Protein AF-A0A2G9UCW1-F1 (afdb_monomer_lite)

pLDDT: mean 74.5, std 18.05, range [24.36, 94.12]

Sequence (204 aa):
RIFAFQGSDSLEIYIFWHSFQQKHEKSDKIFSSLPVEIVDKLPHPPFFKNLPKETQEQIKQIRRDKSMSWHERHQKIHAIIDALPDDIRPHHPPPGRHRGPPRGGELPPGFEEVLPEDIMQKVNDIRQNSALSDEKKQEKVEDILSSLPVEILEKLPLPPFFEHLPDPVREKLTQIHRDTSLSWRERHRKIFDIVESLPEDQRP

Organism: Teladorsagia circumcincta (NCBI:txid45464)

Secondary structure (DSSP, 8-state):
----------HHHHHHHHHHHHHHHHHHHHHHHS-HHHHTTSPPPTTGGGS-HHHHHHHHHHHH-TTS-HHHHHHHHHHHHHTS-TTTS-----TTSSSSSPSTTPPPTTSTTTS-HHHHHHHHHHHH-TTS-HHHHHHHHHHHHHT--HHHHTTSPPPGGGGGS-HHHHHHHHHHHT-TTS-HHHHHHHHHHHHHHS-GGG--

Foldseek 3Di:
DDPPPPDDDDVVCVVLVVVVVVVLVVVQVVQLPDDLVVLVVDDDDPLLVLDDPVLNVVLSVLSSDSVDTPVVSVVVNVVSLVPDDPVSRPPDPPPQDPRDDDWQLDDPPQLCVLDDPVLVVQLVVSSPPPVDHRVRSNVSSQVSLLPDALVSLLRGDDDPLLVQADPVLSVVLSCLSSPSVDGSSRSVVVNVVSLVPDDPVRHD

Radius of gyration: 21.13 Å; chains: 1; bounding box: 50×42×56 Å

Structure (mmCIF, N/CA/C/O backbone):
data_AF-A0A2G9UCW1-F1
#
_entry.id   AF-A0A2G9UCW1-F1
#
loop_
_atom_site.group_PDB
_atom_site.id
_atom_site.type_symbol
_atom_site.label_atom_id
_atom_site.label_alt_id
_atom_site.label_comp_id
_atom_site.label_asym_id
_atom_site.label_entity_id
_atom_site.label_seq_id
_atom_site.pdbx_PDB_ins_code
_atom_site.Cartn_x
_atom_site.Cartn_y
_atom_site.Cartn_z
_atom_site.occupancy
_atom_site.B_iso_or_equiv
_atom_site.auth_seq_id
_atom_site.auth_comp_id
_atom_site.auth_asym_id
_atom_site.auth_atom_id
_atom_site.pdbx_PDB_model_num
ATOM 1 N N . ARG A 1 1 ? 15.872 15.580 -13.738 1.00 28.33 1 ARG A N 1
ATOM 2 C CA . ARG A 1 1 ? 15.588 16.596 -12.696 1.00 28.33 1 ARG A CA 1
ATOM 3 C C . ARG A 1 1 ? 15.617 15.850 -11.371 1.00 28.33 1 ARG A C 1
ATOM 5 O O . ARG A 1 1 ? 14.810 14.952 -11.190 1.00 28.33 1 ARG A O 1
ATOM 12 N N . ILE A 1 2 ? 16.638 16.101 -10.555 1.00 24.38 2 ILE A N 1
ATOM 13 C CA . ILE A 1 2 ? 16.822 15.469 -9.245 1.00 24.38 2 ILE A CA 1
ATOM 14 C C . ILE A 1 2 ? 15.647 15.926 -8.379 1.00 24.38 2 ILE A C 1
ATOM 16 O O . ILE A 1 2 ? 15.499 17.126 -8.156 1.00 24.38 2 ILE A O 1
ATOM 20 N N . PHE A 1 3 ? 14.778 15.007 -7.958 1.00 25.47 3 PHE A N 1
ATOM 21 C CA . PHE A 1 3 ? 13.781 15.324 -6.940 1.00 25.47 3 PHE A CA 1
ATOM 22 C C . PHE A 1 3 ? 14.507 15.374 -5.599 1.00 25.47 3 PHE A C 1
ATOM 24 O O . PHE A 1 3 ? 14.687 14.364 -4.925 1.00 25.47 3 PHE A O 1
ATOM 31 N N . ALA A 1 4 ? 14.983 16.567 -5.252 1.00 24.36 4 ALA A N 1
ATOM 32 C CA . ALA A 1 4 ? 15.324 16.895 -3.884 1.00 24.36 4 ALA A CA 1
ATOM 33 C C . ALA A 1 4 ? 14.016 16.896 -3.081 1.00 24.36 4 ALA A C 1
ATOM 35 O O . ALA A 1 4 ? 13.223 17.830 -3.178 1.00 24.36 4 ALA A O 1
ATOM 36 N N . PHE A 1 5 ? 13.776 15.829 -2.321 1.00 29.39 5 PHE A N 1
ATOM 37 C CA . PHE A 1 5 ? 12.783 15.830 -1.251 1.00 29.39 5 PHE A CA 1
ATOM 38 C C . PHE A 1 5 ? 13.360 16.647 -0.093 1.00 29.39 5 PHE A C 1
ATOM 40 O O . PHE A 1 5 ? 14.033 16.129 0.797 1.00 29.39 5 PHE A O 1
ATOM 47 N N . GLN A 1 6 ? 13.176 17.964 -0.155 1.00 27.03 6 GLN A N 1
ATOM 48 C CA . GLN A 1 6 ? 13.416 18.839 0.982 1.00 27.03 6 GLN A CA 1
ATOM 49 C C . GLN A 1 6 ? 12.194 18.795 1.901 1.00 27.03 6 GLN A C 1
ATOM 51 O O . GLN A 1 6 ? 11.166 19.389 1.598 1.00 27.03 6 GLN A O 1
ATOM 56 N N . GLY A 1 7 ? 12.363 18.132 3.045 1.00 30.45 7 GLY A N 1
ATOM 57 C CA . GLY A 1 7 ? 11.599 18.392 4.261 1.00 30.45 7 GLY A CA 1
ATOM 58 C C . GLY A 1 7 ? 10.478 17.403 4.592 1.00 30.45 7 GLY A C 1
ATOM 59 O O . GLY A 1 7 ? 9.597 17.136 3.785 1.00 30.45 7 GLY A O 1
ATOM 60 N N . SER A 1 8 ? 10.484 16.996 5.866 1.00 34.94 8 SER A N 1
ATOM 61 C CA . SER A 1 8 ? 9.361 16.576 6.726 1.00 34.94 8 SER A CA 1
ATOM 62 C C . SER A 1 8 ? 8.885 15.108 6.730 1.00 34.94 8 SER A C 1
ATOM 64 O O . SER A 1 8 ? 7.985 14.694 6.009 1.00 34.94 8 SER A O 1
ATOM 66 N N . ASP A 1 9 ? 9.486 14.334 7.641 1.00 43.47 9 ASP A N 1
ATOM 67 C CA . ASP A 1 9 ? 8.839 13.606 8.751 1.00 43.47 9 ASP A CA 1
ATOM 68 C C . ASP A 1 9 ? 7.535 12.827 8.503 1.00 43.47 9 ASP A C 1
ATOM 70 O O . ASP A 1 9 ? 6.570 12.916 9.264 1.00 43.47 9 ASP A O 1
ATOM 74 N N . SER A 1 10 ? 7.549 11.923 7.528 1.00 40.34 10 SER A N 1
ATOM 75 C CA . SER A 1 10 ? 6.682 10.740 7.562 1.00 40.34 10 SER A CA 1
ATOM 76 C C . SER A 1 10 ? 7.549 9.483 7.587 1.00 40.34 10 SER A C 1
ATOM 78 O O . SER A 1 10 ? 8.036 8.991 6.570 1.00 40.34 10 SER A O 1
ATOM 80 N N . LEU A 1 11 ? 7.761 8.950 8.795 1.00 37.47 11 LEU A N 1
ATOM 81 C CA . LEU A 1 11 ? 8.476 7.686 9.003 1.00 37.47 11 LEU A CA 1
ATOM 82 C C . LEU A 1 11 ? 7.859 6.538 8.187 1.00 37.47 11 LEU A C 1
ATOM 84 O O . LEU A 1 11 ? 8.579 5.628 7.810 1.00 37.47 11 LEU A O 1
ATOM 88 N N . GLU A 1 12 ? 6.571 6.600 7.842 1.00 34.59 12 GLU A N 1
ATOM 89 C CA . GLU A 1 12 ? 5.916 5.622 6.964 1.00 34.59 12 GLU A CA 1
ATOM 90 C C . GLU A 1 12 ? 6.370 5.710 5.505 1.00 34.59 12 GLU A C 1
ATOM 92 O O . GLU A 1 12 ? 6.609 4.674 4.890 1.00 34.59 12 GLU A O 1
ATOM 97 N N . ILE A 1 13 ? 6.580 6.917 4.963 1.00 36.09 13 ILE A N 1
ATOM 98 C CA . ILE A 1 13 ? 7.194 7.085 3.639 1.00 36.09 13 ILE A CA 1
ATOM 99 C C . ILE A 1 13 ? 8.646 6.619 3.699 1.00 36.09 13 ILE A C 1
ATOM 101 O O . ILE A 1 13 ? 9.095 5.935 2.789 1.00 36.09 13 ILE A O 1
ATOM 105 N N . TYR A 1 14 ? 9.365 6.913 4.785 1.00 31.11 14 TYR A N 1
ATOM 106 C CA . TYR A 1 14 ? 10.752 6.484 4.958 1.00 31.11 14 TYR A CA 1
ATOM 107 C C . TYR A 1 14 ? 10.897 4.960 5.087 1.00 31.11 14 TYR A C 1
ATOM 109 O O . TYR A 1 14 ? 11.777 4.392 4.453 1.00 31.11 14 TYR A O 1
ATOM 117 N N . ILE A 1 15 ? 10.028 4.286 5.847 1.00 36.81 15 ILE A N 1
ATOM 118 C CA . ILE A 1 15 ? 10.031 2.825 6.049 1.00 36.81 15 ILE A CA 1
ATOM 119 C C . ILE A 1 15 ? 9.540 2.105 4.791 1.00 36.81 15 ILE A C 1
ATOM 121 O O . ILE A 1 15 ? 10.180 1.153 4.345 1.00 36.81 15 ILE A O 1
ATOM 125 N N . PHE A 1 16 ? 8.464 2.587 4.159 1.00 36.81 16 PHE A N 1
ATOM 126 C CA . PHE A 1 16 ? 7.999 2.059 2.876 1.00 36.81 16 PHE A CA 1
ATOM 127 C C . PHE A 1 16 ? 9.076 2.221 1.802 1.00 36.81 16 PHE A C 1
ATOM 129 O O . PHE A 1 16 ? 9.360 1.277 1.068 1.00 36.81 16 PHE A O 1
ATOM 136 N N . TRP A 1 17 ? 9.729 3.384 1.752 1.00 31.94 17 TRP A N 1
ATOM 137 C CA . TRP A 1 17 ? 10.831 3.643 0.835 1.00 31.94 17 TRP A CA 1
ATOM 138 C C . TRP A 1 17 ? 12.051 2.777 1.150 1.00 31.94 17 TRP A C 1
ATOM 140 O O . TRP A 1 17 ? 12.593 2.182 0.231 1.00 31.94 17 TRP A O 1
ATOM 150 N N . HIS A 1 18 ? 12.457 2.617 2.412 1.00 32.19 18 HIS A N 1
ATOM 151 C CA . HIS A 1 18 ? 13.593 1.765 2.792 1.00 32.19 18 HIS A CA 1
ATOM 152 C C . HIS A 1 18 ? 13.340 0.280 2.537 1.00 32.19 18 HIS A C 1
ATOM 154 O O . HIS A 1 18 ? 14.204 -0.390 1.980 1.00 32.19 18 HIS A O 1
ATOM 160 N N . SER A 1 19 ? 12.155 -0.239 2.863 1.00 42.81 19 SER A N 1
ATOM 161 C CA . SER A 1 19 ? 11.783 -1.631 2.572 1.00 42.81 19 SER A CA 1
ATOM 162 C C . SER A 1 19 ? 11.674 -1.869 1.061 1.00 42.81 19 SER A C 1
ATOM 164 O O . SER A 1 19 ? 12.145 -2.883 0.539 1.00 42.81 19 SER A O 1
ATOM 166 N N . PHE A 1 20 ? 11.133 -0.896 0.320 1.00 44.62 20 PHE A N 1
ATOM 167 C CA . PHE A 1 20 ? 11.128 -0.904 -1.140 1.00 44.62 20 PHE A CA 1
ATOM 168 C C . PHE A 1 20 ? 12.552 -0.886 -1.713 1.00 44.62 20 PHE A C 1
ATOM 170 O O . PHE A 1 20 ? 12.855 -1.709 -2.573 1.00 44.62 20 PHE A O 1
ATOM 177 N N . GLN A 1 21 ? 13.438 -0.022 -1.211 1.00 47.56 21 GLN A N 1
ATOM 178 C CA . GLN A 1 21 ? 14.843 0.058 -1.620 1.00 47.56 21 GLN A CA 1
ATOM 179 C C . GLN A 1 21 ? 15.581 -1.247 -1.314 1.00 47.56 21 GLN A C 1
ATOM 181 O O . GLN A 1 21 ? 16.182 -1.806 -2.221 1.00 47.56 21 GLN A O 1
ATOM 186 N N . GLN A 1 22 ? 15.443 -1.826 -0.117 1.00 54.31 22 GLN A N 1
ATOM 187 C CA . GLN A 1 22 ? 16.068 -3.112 0.218 1.00 54.31 22 GLN A CA 1
ATOM 188 C C . GLN A 1 22 ? 15.559 -4.266 -0.658 1.00 54.31 22 GLN A C 1
ATOM 190 O O . GLN A 1 22 ? 16.348 -5.091 -1.123 1.00 54.31 22 GLN A O 1
ATOM 195 N N . LYS A 1 23 ? 14.245 -4.345 -0.922 1.00 62.22 23 LYS A N 1
ATOM 196 C CA . LYS A 1 23 ? 13.680 -5.337 -1.858 1.00 62.22 23 LYS A CA 1
ATOM 197 C C . LYS A 1 23 ? 14.216 -5.127 -3.276 1.00 62.22 23 LYS A C 1
ATOM 199 O O . LYS A 1 23 ? 14.517 -6.104 -3.970 1.00 62.22 23 LYS A O 1
ATOM 204 N N . HIS A 1 24 ? 14.368 -3.874 -3.698 1.00 63.31 24 HIS A N 1
ATOM 205 C CA . HIS A 1 24 ? 14.953 -3.518 -4.984 1.00 63.31 24 HIS A CA 1
ATOM 206 C C . HIS A 1 24 ? 16.446 -3.838 -5.061 1.00 63.31 24 HIS A C 1
ATOM 208 O O . HIS A 1 24 ? 16.854 -4.382 -6.073 1.00 63.31 24 HIS A O 1
ATOM 214 N N . GLU A 1 25 ? 17.236 -3.602 -4.016 1.00 65.62 25 GLU A N 1
ATOM 215 C CA . GLU A 1 25 ? 18.664 -3.941 -3.944 1.00 65.62 25 GLU A CA 1
ATOM 216 C C . GLU A 1 25 ? 18.891 -5.456 -3.970 1.00 65.62 25 GLU A C 1
ATOM 218 O O . GLU A 1 25 ? 19.746 -5.951 -4.704 1.00 65.62 25 GLU A O 1
ATOM 223 N N . LYS A 1 26 ? 18.090 -6.222 -3.216 1.00 72.75 26 LYS A N 1
ATOM 224 C CA . LYS A 1 26 ? 18.119 -7.693 -3.271 1.00 72.75 26 LYS A CA 1
ATOM 225 C C . LYS A 1 26 ? 17.782 -8.193 -4.674 1.00 72.75 26 LYS A C 1
ATOM 227 O O . LYS A 1 26 ? 18.491 -9.043 -5.210 1.00 72.75 26 LYS A O 1
ATOM 232 N N . SER A 1 27 ? 16.736 -7.634 -5.282 1.00 65.75 27 SER A N 1
ATOM 233 C CA . SER A 1 27 ? 16.354 -7.954 -6.661 1.00 65.75 27 SER A CA 1
ATOM 234 C C . SER A 1 27 ? 17.453 -7.560 -7.648 1.00 65.75 27 SER A C 1
ATOM 236 O O . SER A 1 27 ? 17.801 -8.358 -8.509 1.00 65.75 27 SER A O 1
ATOM 238 N N . ASP A 1 28 ? 18.043 -6.374 -7.497 1.00 71.25 28 ASP A N 1
ATOM 239 C CA . ASP A 1 28 ? 19.139 -5.869 -8.325 1.00 71.25 28 ASP A CA 1
ATOM 240 C C . ASP A 1 28 ? 20.314 -6.839 -8.295 1.00 71.25 28 ASP A C 1
ATOM 242 O O . ASP A 1 28 ? 20.752 -7.305 -9.341 1.00 71.25 28 ASP A O 1
ATOM 246 N N . LYS A 1 29 ? 20.736 -7.263 -7.100 1.00 78.81 29 LYS A N 1
ATOM 247 C CA . LYS A 1 29 ? 21.808 -8.245 -6.933 1.00 78.81 29 LYS A CA 1
ATOM 248 C C . LYS A 1 29 ? 21.495 -9.568 -7.638 1.00 78.81 29 LYS A C 1
ATOM 250 O O . LYS A 1 29 ? 22.370 -10.124 -8.301 1.00 78.81 29 LYS A O 1
ATOM 255 N N . ILE A 1 30 ? 20.257 -10.058 -7.534 1.00 79.88 30 ILE A N 1
ATOM 256 C CA . ILE A 1 30 ? 19.814 -11.285 -8.210 1.00 79.88 30 ILE A CA 1
ATOM 257 C C . ILE A 1 30 ? 19.859 -11.097 -9.732 1.00 79.88 30 ILE A C 1
ATOM 259 O O . ILE A 1 30 ? 20.582 -11.827 -10.409 1.00 79.88 30 ILE A O 1
ATOM 263 N N . PHE A 1 31 ? 19.158 -10.101 -10.277 1.00 74.62 31 PHE A N 1
ATOM 264 C CA . PHE A 1 31 ? 19.046 -9.872 -11.722 1.00 74.62 31 PHE A CA 1
ATOM 265 C C . PHE A 1 31 ? 20.374 -9.473 -12.378 1.00 74.62 31 PHE A C 1
ATOM 267 O O . PHE A 1 31 ? 20.637 -9.858 -13.518 1.00 74.62 31 PHE A O 1
ATOM 274 N N . SER A 1 32 ? 21.241 -8.755 -11.665 1.00 79.44 32 SER A N 1
ATOM 275 C CA . SER A 1 32 ? 22.590 -8.410 -12.123 1.00 79.44 32 SER A CA 1
ATOM 276 C C . SER A 1 32 ? 23.516 -9.632 -12.186 1.00 79.44 32 SER A C 1
ATOM 278 O O . SER A 1 32 ? 24.429 -9.659 -13.010 1.00 79.44 32 SER A O 1
ATOM 280 N N . SER A 1 33 ? 23.252 -10.673 -11.387 1.00 82.81 33 SER A N 1
ATOM 281 C CA . SER A 1 33 ? 24.030 -11.921 -11.380 1.00 82.81 33 SER A CA 1
ATOM 282 C C . SER A 1 33 ? 23.579 -12.962 -12.416 1.00 82.81 33 SER A C 1
ATOM 284 O O . SER A 1 33 ? 24.319 -13.909 -12.690 1.00 82.81 33 SER A O 1
ATOM 286 N N . LEU A 1 34 ? 22.399 -12.799 -13.029 1.00 84.38 34 LEU A N 1
ATOM 287 C CA . LEU A 1 34 ? 21.849 -13.791 -13.957 1.00 84.38 34 LEU A CA 1
ATOM 288 C C . LEU A 1 34 ? 22.722 -13.963 -15.219 1.00 84.38 34 LEU A C 1
ATOM 290 O O . LEU A 1 34 ? 23.218 -12.978 -15.780 1.00 84.38 34 LEU A O 1
ATOM 294 N N . PRO A 1 35 ? 22.897 -15.198 -15.727 1.00 87.62 35 PRO A N 1
ATOM 295 C CA . PRO A 1 35 ? 23.462 -15.439 -17.055 1.00 87.62 35 PRO A CA 1
ATOM 296 C C . PRO A 1 35 ? 22.625 -14.771 -18.154 1.00 87.62 35 PRO A C 1
ATOM 298 O O . PRO A 1 35 ? 21.406 -14.649 -18.023 1.00 87.62 35 PRO A O 1
ATOM 301 N N . VAL A 1 36 ? 23.264 -14.354 -19.251 1.00 84.44 36 VAL A N 1
ATOM 302 C CA . VAL A 1 36 ? 22.578 -13.655 -20.360 1.00 84.44 36 VAL A CA 1
ATOM 303 C C . VAL A 1 36 ? 21.495 -14.546 -20.973 1.00 84.44 36 VAL A C 1
ATOM 305 O O . VAL A 1 36 ? 20.405 -14.086 -21.294 1.00 84.44 36 VAL A O 1
ATOM 308 N N . GLU A 1 37 ? 21.754 -15.848 -21.025 1.00 87.44 37 GLU A N 1
ATOM 309 C CA . GLU A 1 37 ? 20.850 -16.878 -21.529 1.00 87.44 37 GLU A CA 1
ATOM 310 C C . GLU A 1 37 ? 19.573 -16.993 -20.685 1.00 87.44 37 GLU A C 1
ATOM 312 O O . GLU A 1 37 ? 18.530 -17.401 -21.194 1.00 87.44 37 GLU A O 1
ATOM 317 N N . ILE A 1 38 ? 19.649 -16.657 -19.391 1.00 85.56 38 ILE A N 1
ATOM 318 C CA . ILE A 1 38 ? 18.488 -16.605 -18.496 1.00 85.56 38 ILE A CA 1
ATOM 319 C C . ILE A 1 38 ? 17.749 -15.283 -18.673 1.00 85.56 38 ILE A C 1
ATOM 321 O O . ILE A 1 38 ? 16.525 -15.295 -18.780 1.00 85.56 38 ILE A O 1
ATOM 325 N N . VAL A 1 39 ? 18.474 -14.163 -18.769 1.00 83.62 39 VAL A N 1
ATOM 326 C CA . VAL A 1 39 ? 17.891 -12.834 -19.024 1.00 83.62 39 VAL A CA 1
ATOM 327 C C . VAL A 1 39 ? 17.048 -12.832 -20.303 1.00 83.62 39 VAL A C 1
ATOM 329 O O . VAL A 1 39 ? 15.950 -12.281 -20.309 1.00 83.62 39 VAL A O 1
ATOM 332 N N . ASP A 1 40 ? 17.513 -13.512 -21.350 1.00 84.62 40 ASP A N 1
ATOM 333 C CA . ASP A 1 40 ? 16.818 -13.627 -22.638 1.00 84.62 40 ASP A CA 1
ATOM 334 C C . ASP A 1 40 ? 15.547 -14.480 -22.595 1.00 84.62 40 ASP A C 1
ATOM 336 O O . ASP A 1 40 ? 14.671 -14.334 -23.447 1.00 84.62 40 ASP A O 1
ATOM 340 N N . LYS A 1 41 ? 15.436 -15.372 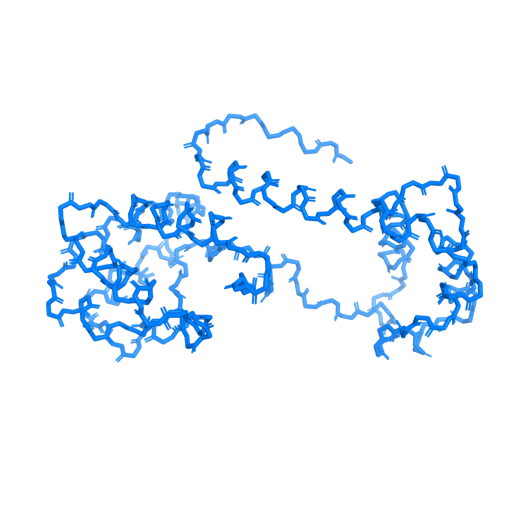-21.608 1.00 83.38 41 LYS A N 1
ATOM 341 C CA . LYS A 1 41 ? 14.253 -16.215 -21.393 1.00 83.38 41 LYS A CA 1
ATOM 342 C C . LYS A 1 41 ? 13.227 -15.564 -20.473 1.00 83.38 41 LYS A C 1
ATOM 344 O O . LYS A 1 41 ? 12.127 -16.100 -20.333 1.00 83.38 41 LYS A O 1
ATOM 349 N N . LEU A 1 42 ? 13.565 -14.443 -19.831 1.00 80.88 42 LEU A N 1
ATOM 350 C CA . LEU A 1 42 ? 12.625 -13.744 -18.966 1.00 80.88 42 LEU A CA 1
ATOM 351 C C . LEU A 1 42 ? 11.434 -13.241 -19.790 1.00 80.88 42 LEU A C 1
ATOM 353 O O . LEU A 1 42 ? 11.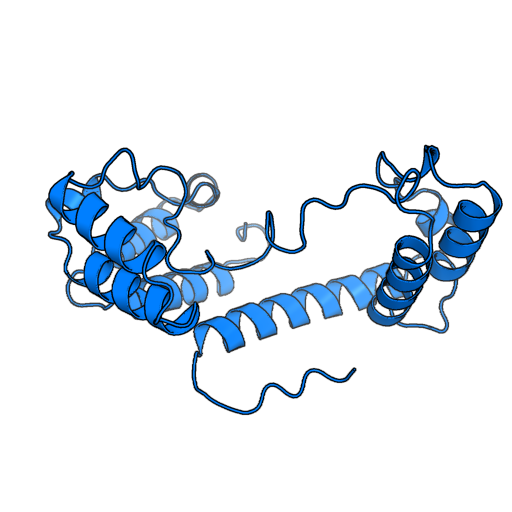624 -12.671 -20.869 1.00 80.88 42 LEU A O 1
ATOM 357 N N . PRO A 1 43 ? 10.200 -13.400 -19.283 1.00 75.69 43 PRO A N 1
ATOM 358 C CA . PRO A 1 43 ? 9.028 -12.933 -19.996 1.00 75.69 43 PRO A CA 1
ATOM 359 C C . PRO A 1 43 ? 9.098 -11.416 -20.188 1.00 75.69 43 PRO A C 1
ATOM 361 O O . PRO A 1 43 ? 9.420 -10.644 -19.277 1.00 75.69 43 PRO A O 1
ATOM 364 N N . HIS A 1 44 ? 8.776 -10.976 -21.399 1.00 78.75 44 HIS A N 1
ATOM 365 C CA . HIS A 1 44 ? 8.560 -9.565 -21.666 1.00 78.75 44 HIS A CA 1
ATOM 366 C C . HIS A 1 44 ? 7.132 -9.165 -21.268 1.00 78.75 44 HIS A C 1
ATOM 368 O O . HIS A 1 44 ? 6.211 -9.975 -21.400 1.00 78.75 44 HIS A O 1
ATOM 374 N N . PRO A 1 45 ? 6.914 -7.917 -20.818 1.00 73.25 45 PRO A N 1
ATOM 375 C CA . PRO A 1 45 ? 5.570 -7.408 -20.577 1.00 73.25 45 PRO A CA 1
ATOM 376 C C . PRO A 1 45 ? 4.680 -7.530 -21.827 1.00 73.25 45 PRO A C 1
ATOM 378 O O . PRO A 1 45 ? 5.191 -7.373 -22.939 1.00 73.25 45 PRO A O 1
ATOM 381 N N . PRO A 1 46 ? 3.353 -7.719 -21.684 1.00 74.19 46 PRO A N 1
ATOM 382 C CA . PRO A 1 46 ? 2.448 -7.914 -22.822 1.00 74.19 46 PRO A CA 1
ATOM 383 C C . PRO A 1 46 ? 2.505 -6.817 -23.893 1.00 74.19 46 PRO A C 1
ATOM 385 O O . PRO A 1 46 ? 2.276 -7.108 -25.064 1.00 74.19 46 PRO A O 1
ATOM 388 N N . PHE A 1 47 ? 2.832 -5.577 -23.515 1.00 78.44 47 PHE A N 1
ATOM 389 C CA . PHE A 1 47 ? 2.960 -4.451 -24.444 1.00 78.44 47 PHE A CA 1
ATOM 390 C C . PHE A 1 47 ? 4.255 -4.470 -25.269 1.00 78.44 47 PHE A C 1
ATOM 392 O O . PHE A 1 47 ? 4.324 -3.825 -26.309 1.00 78.44 47 PHE A O 1
ATOM 399 N N . PHE A 1 48 ? 5.287 -5.200 -24.834 1.00 83.56 48 PHE A N 1
ATOM 400 C CA . PHE A 1 48 ? 6.617 -5.181 -25.452 1.00 83.56 48 PHE A CA 1
ATOM 401 C C . PHE A 1 48 ? 6.589 -5.617 -26.921 1.00 83.56 48 PHE A C 1
ATOM 403 O O . PHE A 1 48 ? 7.286 -5.047 -27.755 1.00 83.56 48 PHE A O 1
ATOM 410 N N . LYS A 1 49 ? 5.726 -6.586 -27.248 1.00 84.75 49 LYS A N 1
ATOM 411 C CA . LYS A 1 49 ? 5.524 -7.088 -28.616 1.00 84.75 49 LYS A CA 1
ATOM 412 C C . LYS A 1 49 ? 4.985 -6.028 -29.588 1.00 84.75 49 LYS A C 1
ATOM 414 O O . LYS A 1 49 ? 5.138 -6.197 -30.792 1.00 84.75 49 LYS A O 1
ATOM 419 N N . ASN A 1 50 ? 4.365 -4.966 -29.067 1.00 85.00 50 ASN A N 1
ATOM 420 C CA . ASN A 1 50 ? 3.775 -3.883 -29.856 1.00 85.00 50 ASN A CA 1
ATOM 421 C C . ASN A 1 50 ? 4.765 -2.733 -30.107 1.00 85.00 50 ASN A C 1
ATOM 423 O O . ASN A 1 50 ? 4.448 -1.814 -30.855 1.00 85.00 50 ASN A O 1
ATOM 427 N N . LEU A 1 51 ? 5.948 -2.760 -29.484 1.00 87.12 51 LEU A N 1
ATOM 428 C CA . LEU A 1 51 ? 6.962 -1.725 -29.672 1.00 87.12 51 LEU A CA 1
ATOM 429 C C . LEU A 1 51 ? 7.631 -1.857 -31.050 1.00 87.12 51 LEU A C 1
ATOM 431 O O . LEU A 1 51 ? 7.748 -2.976 -31.562 1.00 87.12 51 LEU A O 1
ATOM 435 N N . PRO A 1 52 ? 8.157 -0.763 -31.629 1.00 93.12 52 PRO A N 1
ATOM 436 C CA . PRO A 1 52 ? 8.991 -0.842 -32.824 1.00 93.12 52 PRO A CA 1
ATOM 437 C C . PRO A 1 52 ? 10.160 -1.819 -32.630 1.00 93.12 52 PRO A C 1
ATOM 439 O O . PRO A 1 52 ? 10.746 -1.889 -31.549 1.00 93.12 52 PRO A O 1
ATOM 442 N N . LYS A 1 53 ? 10.525 -2.576 -33.675 1.00 91.56 53 LYS A N 1
ATOM 443 C CA . LYS A 1 53 ? 11.592 -3.598 -33.593 1.00 91.56 53 LYS A CA 1
ATOM 444 C C . LYS A 1 53 ? 12.916 -3.025 -33.089 1.00 91.56 53 LYS A C 1
ATOM 446 O O . LYS A 1 53 ? 13.589 -3.658 -32.286 1.00 91.56 53 LYS A O 1
ATOM 451 N N . GLU A 1 54 ? 13.256 -1.818 -33.528 1.00 91.38 54 GLU A N 1
ATOM 452 C CA . GLU A 1 54 ? 14.453 -1.114 -33.072 1.00 91.38 54 GLU A CA 1
ATOM 453 C C . GLU A 1 54 ? 14.408 -0.848 -31.559 1.00 91.38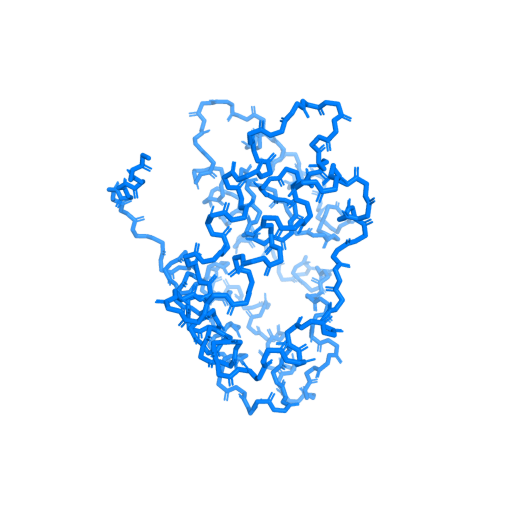 54 GLU A C 1
ATOM 455 O O . GLU A 1 54 ? 15.347 -1.185 -30.842 1.00 91.38 54 GLU A O 1
ATOM 460 N N . THR A 1 55 ? 13.278 -0.353 -31.047 1.00 90.75 55 THR A N 1
ATOM 461 C CA . THR A 1 55 ? 13.039 -0.144 -29.612 1.00 90.75 55 THR A CA 1
ATOM 462 C C . THR A 1 55 ? 13.128 -1.451 -28.821 1.00 90.75 55 THR A C 1
ATOM 464 O O . THR A 1 55 ? 13.703 -1.480 -27.732 1.00 90.75 55 THR A O 1
ATOM 467 N N . GLN A 1 56 ? 12.595 -2.554 -29.359 1.00 91.25 56 GLN A N 1
ATOM 468 C CA . GLN A 1 56 ? 12.704 -3.869 -28.721 1.00 91.25 56 GLN A CA 1
ATOM 469 C C . GLN A 1 56 ? 14.168 -4.297 -28.569 1.00 91.25 56 GLN A C 1
ATOM 471 O O . GLN A 1 56 ? 14.562 -4.747 -27.492 1.00 91.25 56 GLN A O 1
ATOM 476 N N . GLU A 1 57 ? 14.980 -4.143 -29.616 1.00 92.94 57 GLU A N 1
ATOM 477 C CA . GLU A 1 57 ? 16.399 -4.506 -29.574 1.00 92.94 57 GLU A CA 1
ATOM 478 C C . GLU A 1 57 ? 17.204 -3.597 -28.639 1.00 92.94 57 GLU A C 1
ATOM 480 O O . GLU A 1 57 ? 18.005 -4.103 -27.852 1.00 92.94 57 GLU A O 1
ATOM 485 N N . GLN A 1 58 ? 16.930 -2.289 -28.616 1.00 92.25 58 GLN A N 1
ATOM 486 C CA . GLN A 1 58 ? 17.551 -1.367 -27.656 1.00 92.25 58 GLN A CA 1
ATOM 487 C C . GLN A 1 58 ? 17.251 -1.772 -26.202 1.00 92.25 58 GLN A C 1
ATOM 489 O O . GLN A 1 58 ? 18.155 -1.849 -25.367 1.00 92.25 58 GLN A O 1
ATOM 494 N N . ILE A 1 59 ? 15.994 -2.111 -25.892 1.00 89.38 59 ILE A N 1
ATOM 495 C CA . ILE A 1 59 ? 15.605 -2.578 -24.553 1.00 89.38 59 ILE A CA 1
ATOM 496 C C . ILE A 1 59 ? 16.283 -3.914 -24.212 1.00 89.38 59 ILE A C 1
ATOM 498 O O . ILE A 1 59 ? 16.734 -4.093 -23.078 1.00 89.38 59 ILE A O 1
ATOM 502 N N . LYS A 1 60 ? 16.385 -4.858 -25.160 1.00 90.19 60 LYS A N 1
ATOM 503 C CA . LYS A 1 60 ? 17.099 -6.131 -24.945 1.00 90.19 60 LYS A CA 1
ATOM 504 C C . LYS A 1 60 ? 18.581 -5.903 -24.656 1.00 90.19 60 LYS A C 1
ATOM 506 O O . LYS A 1 60 ? 19.105 -6.509 -23.727 1.00 90.19 60 LYS A O 1
ATOM 511 N N . GLN A 1 61 ? 19.242 -5.016 -25.399 1.00 91.38 61 GLN A N 1
ATOM 512 C CA . GLN A 1 61 ? 20.645 -4.668 -25.159 1.00 91.38 61 GLN A CA 1
ATOM 513 C C . GLN A 1 61 ? 20.844 -4.107 -23.749 1.00 91.38 61 GLN A C 1
ATOM 515 O O . GLN A 1 61 ? 21.708 -4.591 -23.023 1.00 91.38 61 GLN A O 1
ATOM 520 N N . ILE A 1 62 ? 19.982 -3.180 -23.316 1.00 89.00 62 ILE A N 1
ATOM 521 C CA . ILE A 1 62 ? 20.031 -2.628 -21.955 1.00 89.00 62 ILE A CA 1
ATOM 522 C C . ILE A 1 62 ? 19.825 -3.714 -20.895 1.00 89.00 62 ILE A C 1
ATOM 524 O O . ILE A 1 62 ? 20.528 -3.725 -19.890 1.00 89.00 62 ILE A O 1
ATOM 528 N N . ARG A 1 63 ? 18.895 -4.656 -21.099 1.00 85.12 63 ARG A N 1
ATOM 529 C CA . ARG A 1 63 ? 18.668 -5.760 -20.145 1.00 85.12 63 ARG A CA 1
ATOM 530 C C . ARG A 1 63 ? 19.888 -6.668 -19.987 1.00 85.12 63 ARG A C 1
ATOM 532 O O . ARG A 1 63 ? 20.143 -7.134 -18.875 1.00 85.12 63 ARG A O 1
ATOM 539 N N . ARG A 1 64 ? 20.613 -6.915 -21.083 1.00 88.12 64 ARG A N 1
ATOM 540 C CA . ARG A 1 64 ? 21.817 -7.761 -21.129 1.00 88.12 64 ARG A CA 1
ATOM 541 C C . ARG A 1 64 ? 23.064 -7.070 -20.575 1.00 88.12 64 ARG A C 1
ATOM 543 O O . ARG A 1 64 ? 24.017 -7.761 -20.222 1.00 88.12 64 ARG A O 1
ATOM 550 N N . ASP A 1 65 ? 23.073 -5.741 -20.511 1.00 88.00 65 ASP A N 1
ATOM 551 C CA . ASP A 1 65 ? 24.235 -4.956 -20.101 1.00 88.00 65 ASP A CA 1
ATOM 552 C C . ASP A 1 65 ? 24.525 -5.090 -18.598 1.00 88.00 65 ASP A C 1
ATOM 554 O O . ASP A 1 65 ? 23.945 -4.405 -17.752 1.00 88.00 65 ASP A O 1
ATOM 558 N N . LYS A 1 66 ? 25.472 -5.972 -18.268 1.00 82.75 66 LYS A N 1
ATOM 559 C CA . LYS A 1 66 ? 25.896 -6.243 -16.890 1.00 82.75 66 LYS A CA 1
ATOM 560 C C . LYS A 1 66 ? 26.757 -5.146 -16.267 1.00 82.75 66 LYS A C 1
ATOM 562 O O . LYS A 1 66 ? 27.036 -5.231 -15.076 1.00 82.75 66 LYS A O 1
ATOM 567 N N . SER A 1 67 ? 27.182 -4.144 -17.039 1.00 85.75 67 SER A N 1
ATOM 568 C CA . SER A 1 67 ? 27.980 -3.030 -16.510 1.00 85.75 67 SER A CA 1
ATOM 569 C C . SER A 1 67 ? 27.151 -2.046 -15.680 1.00 85.75 67 SER A C 1
ATOM 571 O O . SER A 1 67 ? 27.714 -1.272 -14.913 1.00 85.75 67 SER A O 1
ATOM 573 N N . MET A 1 68 ? 25.822 -2.107 -15.805 1.00 81.50 68 MET A N 1
ATOM 574 C CA . MET A 1 68 ? 24.875 -1.261 -15.086 1.00 81.50 68 MET A CA 1
ATOM 575 C C . MET A 1 68 ? 24.105 -2.056 -14.034 1.00 81.50 68 MET A C 1
ATOM 577 O O . MET A 1 68 ? 23.782 -3.230 -14.250 1.00 81.50 68 MET A O 1
ATOM 581 N N . SER A 1 69 ? 23.728 -1.388 -12.947 1.00 78.50 69 SER A N 1
ATOM 582 C CA . SER A 1 69 ? 22.733 -1.889 -11.995 1.00 78.50 69 SER A CA 1
ATOM 583 C C . SER A 1 69 ? 21.375 -2.102 -12.674 1.00 78.50 69 SER A C 1
ATOM 585 O O . SER A 1 69 ? 21.045 -1.486 -13.694 1.00 78.50 69 SER A O 1
ATOM 587 N N . TRP A 1 70 ? 20.545 -2.968 -12.100 1.00 71.19 70 TRP A N 1
ATOM 588 C CA . TRP A 1 70 ? 19.158 -3.141 -12.528 1.00 71.19 70 TRP A CA 1
ATOM 589 C C . TRP A 1 70 ? 18.377 -1.821 -12.459 1.00 71.19 70 TRP A C 1
ATOM 591 O O . TRP A 1 70 ? 17.575 -1.541 -13.353 1.00 71.19 70 TRP A O 1
ATOM 601 N N . HIS A 1 71 ? 18.649 -0.974 -11.460 1.00 71.44 71 HIS A N 1
ATOM 602 C CA . HIS A 1 71 ? 18.059 0.365 -11.368 1.00 71.44 71 HIS A CA 1
ATOM 603 C C . HIS A 1 71 ? 18.395 1.245 -12.584 1.00 71.44 71 HIS A C 1
ATOM 605 O O . HIS A 1 71 ? 17.497 1.807 -13.216 1.00 71.44 71 HIS A O 1
ATOM 611 N N . GLU A 1 72 ? 19.671 1.327 -12.959 1.00 78.31 72 GLU A N 1
ATOM 612 C CA . GLU A 1 72 ? 20.127 2.099 -14.123 1.00 78.31 72 GLU A CA 1
ATOM 613 C C . GLU A 1 72 ? 19.570 1.539 -15.439 1.00 78.31 72 GLU A C 1
ATOM 615 O O . GLU A 1 72 ? 19.141 2.304 -16.309 1.00 78.31 72 GLU A O 1
ATOM 620 N N . ARG A 1 73 ? 19.493 0.205 -15.576 1.00 82.19 73 ARG A N 1
ATOM 621 C CA . ARG A 1 73 ? 18.820 -0.445 -16.716 1.00 82.19 73 ARG A CA 1
ATOM 622 C C . ARG A 1 73 ? 17.362 -0.012 -16.808 1.00 82.19 73 ARG A C 1
ATOM 624 O O . ARG A 1 73 ? 16.902 0.372 -17.883 1.00 82.19 73 ARG A O 1
ATOM 631 N N . HIS A 1 74 ? 16.641 -0.037 -15.688 1.00 75.19 74 HIS A N 1
ATOM 632 C CA . HIS A 1 74 ? 15.246 0.390 -15.630 1.00 75.19 74 HIS A CA 1
ATOM 633 C C . HIS A 1 74 ? 15.071 1.850 -16.038 1.00 75.19 74 HIS A C 1
ATOM 635 O O . HIS A 1 74 ? 14.214 2.138 -16.870 1.00 75.19 74 HIS A O 1
ATOM 641 N N . GLN A 1 75 ? 15.891 2.761 -15.509 1.00 76.44 75 GLN A N 1
ATOM 642 C CA . GLN A 1 75 ? 15.824 4.176 -15.876 1.00 76.44 75 GLN A CA 1
ATOM 643 C C . GLN A 1 75 ? 16.035 4.391 -17.380 1.00 76.44 75 GLN A C 1
ATOM 645 O O . GLN A 1 75 ? 15.270 5.124 -18.007 1.00 76.44 75 GLN A O 1
ATOM 650 N N . LYS A 1 76 ? 17.023 3.717 -17.983 1.00 82.94 76 LYS A N 1
ATOM 651 C CA . LYS A 1 76 ? 17.262 3.809 -19.432 1.00 82.94 76 LYS A CA 1
ATOM 652 C C . LYS A 1 76 ? 16.102 3.246 -20.253 1.00 82.94 76 LYS A C 1
ATOM 654 O O . LYS A 1 76 ? 15.719 3.848 -21.251 1.00 82.94 76 LYS A O 1
ATOM 659 N N . ILE A 1 77 ? 15.514 2.126 -19.829 1.00 81.25 77 ILE A N 1
ATOM 660 C CA . ILE A 1 77 ? 14.332 1.551 -20.490 1.00 81.25 77 ILE A CA 1
ATOM 661 C C . ILE A 1 77 ? 13.139 2.513 -20.407 1.00 81.25 77 ILE A C 1
ATOM 663 O O . ILE A 1 77 ? 12.453 2.703 -21.408 1.00 81.25 77 ILE A O 1
ATOM 667 N N . HIS A 1 78 ? 12.912 3.143 -19.250 1.00 77.31 78 HIS A N 1
ATOM 668 C CA . HIS A 1 78 ? 11.868 4.157 -19.092 1.00 77.31 78 HIS A CA 1
ATOM 669 C C . HIS A 1 78 ? 12.086 5.342 -20.029 1.00 77.31 78 HIS A C 1
ATOM 671 O O . HIS A 1 78 ? 11.170 5.695 -20.760 1.00 77.31 78 HIS A O 1
ATOM 677 N N . ALA A 1 79 ? 13.306 5.877 -20.099 1.00 78.19 79 ALA A N 1
ATOM 678 C CA . ALA A 1 79 ? 13.625 6.981 -21.001 1.00 78.19 79 ALA A CA 1
ATOM 679 C C . ALA A 1 79 ? 13.348 6.644 -22.479 1.00 78.19 79 ALA A C 1
ATOM 681 O O . ALA A 1 79 ? 12.838 7.487 -23.212 1.00 78.19 79 ALA A O 1
ATOM 682 N N . ILE A 1 80 ? 13.637 5.410 -22.912 1.00 84.12 80 ILE A N 1
ATOM 683 C CA . ILE A 1 80 ? 13.319 4.945 -24.272 1.00 84.12 80 ILE A CA 1
ATOM 684 C C . ILE A 1 80 ? 11.808 4.890 -24.500 1.00 84.12 80 ILE A C 1
ATOM 686 O O . ILE A 1 80 ? 11.332 5.348 -25.534 1.00 84.12 80 ILE A O 1
ATOM 690 N N . ILE A 1 81 ? 11.053 4.330 -23.551 1.00 79.12 81 ILE A N 1
ATOM 691 C CA . ILE A 1 81 ? 9.593 4.216 -23.650 1.00 79.12 81 ILE A CA 1
ATOM 692 C C . ILE A 1 81 ? 8.939 5.606 -23.661 1.00 79.12 81 ILE A C 1
ATOM 694 O O . ILE A 1 81 ? 8.059 5.860 -24.480 1.00 79.12 81 ILE A O 1
ATOM 698 N N . ASP A 1 82 ? 9.392 6.518 -22.803 1.00 75.12 82 ASP A N 1
ATOM 699 C CA . ASP A 1 82 ? 8.874 7.885 -22.709 1.00 75.12 82 ASP A CA 1
ATOM 700 C C . ASP A 1 82 ? 9.188 8.710 -23.967 1.00 75.12 82 ASP A C 1
ATOM 702 O O . ASP A 1 82 ? 8.426 9.604 -24.320 1.00 75.12 82 ASP A O 1
ATOM 706 N N . ALA A 1 83 ? 10.260 8.381 -24.691 1.00 82.62 83 ALA A N 1
ATOM 707 C CA . ALA A 1 83 ? 10.604 9.019 -25.960 1.00 82.62 83 ALA A CA 1
ATOM 708 C C . ALA A 1 83 ? 9.775 8.519 -27.162 1.00 82.62 83 ALA A C 1
ATOM 710 O O . ALA A 1 83 ? 9.856 9.110 -28.240 1.00 82.62 83 ALA A O 1
ATOM 711 N N . LEU A 1 84 ? 8.985 7.446 -27.015 1.00 82.75 84 LEU A N 1
ATOM 712 C CA . LEU A 1 84 ? 8.114 6.954 -28.089 1.00 82.75 84 LEU A CA 1
ATOM 713 C C . LEU A 1 84 ? 6.953 7.923 -28.360 1.00 82.75 84 LEU A C 1
ATOM 715 O O . LEU A 1 84 ? 6.472 8.541 -27.413 1.00 82.75 84 LEU A O 1
ATOM 719 N N . PRO A 1 85 ? 6.450 8.021 -29.602 1.00 82.12 85 PRO A N 1
ATOM 720 C CA . PRO A 1 85 ? 5.192 8.697 -29.917 1.00 82.12 85 PRO A CA 1
ATOM 721 C C . PRO A 1 85 ? 4.014 8.201 -29.061 1.00 82.12 85 PRO A C 1
ATOM 723 O O . PRO A 1 85 ? 3.936 7.015 -28.735 1.00 82.12 85 PRO A O 1
ATOM 726 N N . ASP A 1 86 ? 3.100 9.104 -28.696 1.00 73.94 8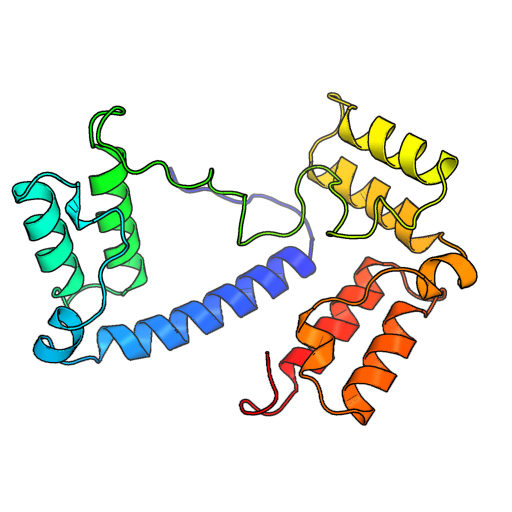6 ASP A N 1
ATOM 727 C CA . ASP A 1 86 ? 2.015 8.830 -27.740 1.00 73.94 86 ASP A CA 1
ATOM 728 C C . ASP A 1 86 ? 1.067 7.697 -28.183 1.00 73.94 86 ASP A C 1
ATOM 730 O O . ASP A 1 86 ? 0.522 6.996 -27.335 1.00 73.94 86 ASP A O 1
ATOM 734 N N . ASP A 1 87 ? 0.896 7.490 -29.491 1.00 78.19 87 ASP A N 1
ATOM 735 C CA . ASP A 1 87 ? 0.026 6.475 -30.101 1.00 78.19 87 ASP A CA 1
ATOM 736 C C . ASP A 1 87 ? 0.578 5.043 -30.003 1.00 78.19 87 ASP A C 1
ATOM 738 O O . ASP A 1 87 ? -0.187 4.077 -30.041 1.00 78.19 87 ASP A O 1
ATOM 742 N N . ILE A 1 88 ? 1.897 4.899 -29.849 1.00 78.88 88 ILE A N 1
ATOM 743 C CA . ILE A 1 88 ? 2.578 3.602 -29.698 1.00 78.88 88 ILE A CA 1
ATOM 744 C C . ILE A 1 88 ? 3.263 3.437 -28.343 1.00 78.88 88 ILE A C 1
ATOM 746 O O . ILE A 1 88 ? 3.743 2.345 -28.015 1.00 78.88 88 ILE A O 1
ATOM 750 N N . ARG A 1 89 ? 3.314 4.503 -27.537 1.00 77.62 89 ARG A N 1
ATOM 751 C CA . ARG A 1 89 ? 3.790 4.427 -26.164 1.00 77.62 89 ARG A CA 1
ATOM 752 C C . ARG A 1 89 ? 2.831 3.515 -25.396 1.00 77.62 89 ARG A C 1
ATOM 754 O O . ARG A 1 89 ? 1.627 3.773 -25.377 1.00 77.62 89 ARG A O 1
ATOM 761 N N . PRO A 1 90 ? 3.322 2.448 -24.743 1.00 67.94 90 PRO A N 1
ATOM 762 C CA . PRO A 1 90 ? 2.472 1.647 -23.886 1.00 67.94 90 PRO A CA 1
ATOM 763 C C . PRO A 1 90 ? 1.832 2.573 -22.858 1.00 67.94 90 PRO A C 1
ATOM 765 O O . PRO A 1 90 ? 2.538 3.281 -22.134 1.00 67.94 90 PRO A O 1
ATOM 768 N N . HIS A 1 91 ? 0.498 2.566 -22.807 1.00 58.53 91 HIS A N 1
ATOM 769 C CA . HIS A 1 91 ? -0.238 3.175 -21.715 1.00 58.53 91 HIS A CA 1
ATOM 770 C C . HIS A 1 91 ? 0.168 2.440 -20.444 1.00 58.53 91 HIS A C 1
ATOM 772 O O . HIS A 1 91 ? -0.379 1.397 -20.083 1.00 58.53 91 HIS A O 1
ATOM 778 N N . HIS A 1 92 ? 1.193 2.967 -19.786 1.00 50.41 92 HIS A N 1
ATOM 779 C CA . HIS A 1 92 ? 1.416 2.673 -18.397 1.00 50.41 92 HIS A CA 1
ATOM 780 C C . HIS A 1 92 ? 0.110 3.063 -17.692 1.00 50.41 92 HIS A C 1
ATOM 782 O O . HIS A 1 92 ? -0.421 4.148 -17.963 1.00 50.41 92 HIS A O 1
ATOM 788 N N . PRO A 1 93 ? -0.453 2.222 -16.805 1.00 42.31 93 PRO A N 1
ATOM 789 C CA . PRO A 1 93 ? -1.354 2.783 -15.815 1.00 42.31 93 PRO A CA 1
ATOM 790 C C . PRO A 1 93 ? -0.603 3.976 -15.206 1.00 42.31 93 PRO A C 1
ATOM 792 O O . PRO A 1 93 ? 0.601 3.832 -14.951 1.00 42.31 93 PRO A O 1
ATOM 795 N N . PRO A 1 94 ? -1.247 5.149 -15.053 1.00 38.81 94 PRO A N 1
ATOM 796 C CA . PRO A 1 94 ? -0.589 6.347 -14.546 1.00 38.81 94 PRO A CA 1
ATOM 797 C C . PRO A 1 94 ? 0.299 5.967 -13.360 1.00 38.81 94 PRO A C 1
ATOM 799 O O . PRO A 1 94 ? -0.152 5.145 -12.547 1.00 38.81 94 PRO A O 1
ATOM 802 N N . PRO A 1 95 ? 1.543 6.472 -13.263 1.00 35.97 95 PRO A N 1
ATOM 803 C CA . PRO A 1 95 ? 2.437 6.125 -12.166 1.00 35.97 95 PRO A CA 1
ATOM 804 C C . PRO A 1 95 ? 1.757 6.528 -10.850 1.00 35.97 95 PRO A C 1
ATOM 806 O O . PRO A 1 95 ? 1.740 7.694 -10.459 1.00 35.97 95 PRO A O 1
ATOM 809 N N . GLY A 1 96 ? 1.094 5.557 -10.219 1.00 39.31 96 GLY A N 1
ATOM 810 C CA . GLY A 1 96 ? 0.108 5.829 -9.176 1.00 39.31 96 GLY A CA 1
ATOM 811 C C . GLY A 1 96 ? -0.931 4.734 -8.936 1.00 39.31 96 GLY A C 1
ATOM 812 O O . GLY A 1 96 ? -1.412 4.649 -7.818 1.00 39.31 96 GLY A O 1
ATOM 813 N N . ARG A 1 97 ? -1.256 3.853 -9.898 1.00 39.12 97 ARG A N 1
ATOM 814 C CA . ARG A 1 97 ? -2.333 2.862 -9.659 1.00 39.12 97 ARG A CA 1
ATOM 815 C C . ARG A 1 97 ? -1.941 1.531 -9.008 1.00 39.12 97 ARG A C 1
ATOM 817 O O . ARG A 1 97 ? -2.853 0.803 -8.650 1.00 39.12 97 ARG A O 1
ATOM 824 N N . HIS A 1 98 ? -0.657 1.203 -8.788 1.00 41.91 98 HIS A N 1
ATOM 825 C CA . HIS A 1 98 ? -0.315 -0.086 -8.142 1.00 41.91 98 HIS A CA 1
ATOM 826 C C . HIS A 1 98 ? 0.866 -0.142 -7.151 1.00 41.91 98 HIS A C 1
ATOM 828 O O . HIS A 1 98 ? 1.140 -1.233 -6.664 1.00 41.91 98 HIS A O 1
ATOM 834 N N . ARG A 1 99 ? 1.559 0.948 -6.780 1.00 44.25 99 ARG A N 1
ATOM 835 C CA . ARG A 1 99 ? 2.635 0.876 -5.753 1.00 44.25 99 ARG A CA 1
ATOM 836 C C . ARG A 1 99 ? 2.872 2.191 -5.000 1.00 44.25 99 ARG A C 1
ATOM 838 O O . ARG A 1 99 ? 3.962 2.751 -5.041 1.00 44.25 99 ARG A O 1
ATOM 845 N N . GLY A 1 100 ? 1.859 2.691 -4.310 1.00 42.59 100 GLY A N 1
ATOM 846 C CA . GLY A 1 100 ? 2.023 3.757 -3.324 1.00 42.59 100 GLY A CA 1
ATOM 847 C C . GLY A 1 100 ? 0.871 3.730 -2.325 1.00 42.59 100 GLY A C 1
ATOM 848 O O . GLY A 1 100 ? -0.166 3.148 -2.652 1.00 42.59 100 GLY A O 1
ATOM 849 N N . PRO A 1 101 ? 1.039 4.313 -1.126 1.00 46.59 101 PRO A N 1
ATOM 850 C CA . PRO A 1 101 ? -0.099 4.583 -0.258 1.00 46.59 101 PRO A CA 1
ATOM 851 C C . PRO A 1 101 ? -1.148 5.419 -1.019 1.00 46.59 101 PRO A C 1
ATOM 853 O O . PRO A 1 101 ? -0.779 6.127 -1.968 1.00 46.59 101 PRO A O 1
ATOM 856 N N . PRO A 1 102 ? -2.436 5.317 -0.644 1.00 51.25 102 PRO A N 1
ATOM 857 C CA . PRO A 1 102 ? -3.507 6.106 -1.248 1.00 51.25 102 PRO A CA 1
ATOM 858 C C . PRO A 1 102 ? -3.109 7.587 -1.323 1.00 51.25 102 PRO A C 1
ATOM 860 O O . PRO A 1 102 ? -2.548 8.131 -0.371 1.00 51.25 102 PRO A O 1
ATOM 863 N N . ARG A 1 103 ? -3.326 8.236 -2.472 1.00 59.97 103 ARG A N 1
ATOM 864 C CA . ARG A 1 103 ? -2.968 9.654 -2.650 1.00 59.97 103 ARG A CA 1
ATOM 865 C C . ARG A 1 103 ? -4.181 10.530 -2.370 1.00 59.97 103 ARG A C 1
ATOM 867 O O . ARG A 1 103 ? -5.300 10.167 -2.709 1.00 59.97 103 ARG A O 1
ATOM 874 N N . GLY A 1 104 ? -3.960 11.693 -1.761 1.00 63.97 104 GLY A N 1
ATOM 875 C CA . GLY A 1 104 ? -5.000 12.713 -1.612 1.00 63.97 104 GLY A CA 1
ATOM 876 C C . GLY A 1 104 ? -6.178 12.317 -0.715 1.00 63.97 104 GLY A C 1
ATOM 877 O O . GLY A 1 104 ? -7.284 12.812 -0.934 1.00 63.97 104 GLY A O 1
ATOM 878 N N . GLY A 1 105 ? -5.963 11.448 0.281 1.00 67.44 105 GLY A N 1
ATOM 879 C CA . GLY A 1 105 ? -7.019 10.994 1.193 1.00 67.44 105 GLY A CA 1
ATOM 880 C C . GLY A 1 105 ? -7.953 9.936 0.593 1.00 67.44 105 GLY A C 1
ATOM 881 O O . GLY A 1 105 ? -9.106 9.823 1.004 1.00 67.44 105 GLY A O 1
ATOM 882 N N . GLU A 1 106 ? -7.491 9.193 -0.414 1.00 74.38 106 GLU A N 1
ATOM 883 C CA . GLU A 1 106 ? -8.187 8.005 -0.910 1.00 74.38 106 GLU A CA 1
ATOM 884 C C . GLU A 1 106 ? -8.290 6.925 0.182 1.00 74.38 106 GLU A C 1
ATOM 886 O O . GLU A 1 106 ? -7.352 6.687 0.944 1.00 74.38 106 GLU A O 1
ATOM 891 N N . LEU A 1 107 ? -9.441 6.255 0.253 1.00 75.56 107 LEU A N 1
ATOM 892 C CA . LEU A 1 107 ? -9.649 5.147 1.180 1.00 75.56 107 LEU A CA 1
ATOM 893 C C . LEU A 1 107 ? -9.139 3.827 0.583 1.00 75.56 107 LEU A C 1
ATOM 895 O O . LEU A 1 107 ? -9.166 3.650 -0.639 1.00 75.56 107 LEU A O 1
ATOM 899 N N . PRO A 1 108 ? -8.697 2.872 1.421 1.00 74.12 108 PRO A N 1
ATOM 900 C CA . PRO A 1 108 ? -8.390 1.527 0.957 1.00 74.12 108 PRO A CA 1
ATOM 901 C C . PRO A 1 108 ? -9.611 0.838 0.318 1.00 74.12 108 PRO A C 1
ATOM 903 O O . PRO A 1 108 ? -10.754 1.155 0.662 1.00 74.12 108 PRO A O 1
ATOM 906 N N . PRO A 1 109 ? -9.395 -0.145 -0.577 1.00 71.19 109 PRO A N 1
ATOM 907 C CA . PRO A 1 109 ? -10.487 -0.921 -1.158 1.00 71.19 109 PRO A CA 1
ATOM 908 C C . PRO A 1 109 ? -11.387 -1.549 -0.085 1.00 71.19 109 PRO A C 1
ATOM 910 O O . PRO A 1 109 ? -10.886 -2.111 0.889 1.00 71.19 109 PRO A O 1
ATOM 913 N N . GLY A 1 110 ? -12.706 -1.475 -0.278 1.00 76.06 110 GLY A N 1
ATOM 914 C CA . GLY A 1 110 ? -13.692 -2.069 0.627 1.00 76.06 110 GLY A CA 1
ATOM 915 C C . GLY A 1 110 ? -14.092 -1.192 1.830 1.00 76.06 110 GLY A C 1
ATOM 916 O O . GLY A 1 110 ? -14.948 -1.588 2.619 1.00 76.06 110 GLY A O 1
ATOM 917 N N . PHE A 1 111 ? -13.450 -0.032 2.034 1.00 83.81 111 PHE A N 1
ATOM 918 C CA . PHE A 1 111 ? -13.787 0.873 3.142 1.00 83.81 111 PHE A CA 1
ATOM 919 C C . PHE A 1 111 ? -15.043 1.697 2.844 1.00 83.81 111 PHE A C 1
ATOM 921 O O . PHE A 1 111 ? -15.827 1.957 3.755 1.00 83.81 111 PHE A O 1
ATOM 928 N N . GLU A 1 112 ? -15.241 2.105 1.587 1.00 85.19 112 GLU A N 1
ATOM 929 C CA . GLU A 1 112 ? -16.367 2.962 1.195 1.00 85.19 112 GLU A CA 1
ATOM 930 C C . GLU A 1 112 ? -17.724 2.269 1.426 1.00 85.19 112 GLU A C 1
ATOM 932 O O . GLU A 1 112 ? -18.706 2.934 1.738 1.00 85.19 112 GLU A O 1
ATOM 937 N N . GLU A 1 113 ? -17.777 0.936 1.344 1.00 87.44 113 GLU A N 1
ATOM 938 C CA . GLU A 1 113 ? -18.984 0.134 1.570 1.00 87.44 113 GLU A CA 1
ATOM 939 C C . GLU A 1 113 ? -19.319 -0.076 3.056 1.00 87.44 113 GLU A C 1
ATOM 941 O O . GLU A 1 113 ? -20.442 -0.455 3.392 1.00 87.44 113 GLU A O 1
ATOM 946 N N . VAL A 1 114 ? -18.346 0.128 3.949 1.00 90.06 114 VAL A N 1
ATOM 947 C CA . VAL A 1 114 ? -18.473 -0.163 5.386 1.00 90.06 114 VAL A CA 1
ATOM 948 C C . VAL A 1 114 ? -18.643 1.103 6.219 1.00 90.06 114 VAL A C 1
ATOM 950 O O . VAL A 1 114 ? -19.319 1.080 7.253 1.00 90.06 114 VAL A O 1
ATOM 953 N N . LEU A 1 115 ? -18.002 2.199 5.811 1.00 90.94 115 LEU A N 1
ATOM 954 C CA . LEU A 1 115 ? -18.029 3.441 6.569 1.00 90.94 115 LEU A CA 1
ATOM 955 C C . LEU A 1 115 ? -19.431 4.076 6.552 1.00 90.94 115 LEU A C 1
ATOM 957 O O . LEU A 1 115 ? -20.089 4.098 5.513 1.00 90.94 115 LEU A O 1
ATOM 961 N N . PRO A 1 116 ? -19.890 4.641 7.684 1.00 94.12 116 PRO A N 1
ATOM 962 C CA . PRO A 1 116 ? -21.129 5.406 7.719 1.00 94.12 116 PRO A CA 1
ATOM 963 C C . PRO A 1 116 ? -21.121 6.588 6.748 1.00 94.12 116 PRO A C 1
ATOM 965 O O . PRO A 1 116 ? -20.081 7.196 6.486 1.00 94.12 116 PRO A O 1
ATOM 968 N N . GLU A 1 117 ? -22.307 6.965 6.276 1.00 93.50 117 GLU A N 1
ATOM 969 C CA . GLU A 1 117 ? -22.486 8.026 5.282 1.00 93.50 117 GLU A CA 1
ATOM 970 C C . GLU A 1 117 ? -21.948 9.387 5.759 1.00 93.50 117 GLU A C 1
ATOM 972 O O . GLU A 1 117 ? -21.327 10.114 4.984 1.00 93.50 117 GLU A O 1
ATOM 977 N N . ASP A 1 118 ? -22.082 9.712 7.050 1.00 93.25 118 ASP A N 1
ATOM 978 C CA . ASP A 1 118 ? -21.558 10.962 7.613 1.00 93.25 118 ASP A CA 1
ATOM 979 C C . ASP A 1 118 ? -20.020 11.005 7.629 1.00 93.25 118 ASP A C 1
ATOM 981 O O . ASP A 1 118 ? -19.417 12.062 7.427 1.00 93.25 118 ASP A O 1
ATOM 985 N N . ILE A 1 119 ? -19.372 9.857 7.844 1.00 93.75 119 ILE A N 1
ATOM 986 C CA . ILE A 1 119 ? -17.916 9.717 7.778 1.00 93.75 119 ILE A CA 1
ATOM 987 C C . ILE A 1 119 ? -17.451 9.811 6.326 1.00 93.75 119 ILE A C 1
ATOM 989 O O . ILE A 1 119 ? -16.509 10.548 6.030 1.00 93.75 119 ILE A O 1
ATOM 993 N N . MET A 1 120 ? -18.142 9.125 5.416 1.00 94.00 120 MET A N 1
ATOM 994 C CA . MET A 1 120 ? -17.861 9.181 3.983 1.00 94.00 120 MET A CA 1
ATOM 995 C C . MET A 1 120 ? -17.984 10.598 3.427 1.00 94.00 120 MET A C 1
ATOM 997 O O . MET A 1 120 ? -17.132 11.022 2.644 1.00 94.00 120 MET A O 1
ATOM 1001 N N . GLN A 1 121 ? -18.977 11.368 3.877 1.00 93.75 121 GLN A N 1
ATOM 1002 C CA . GLN A 1 121 ? -19.110 12.766 3.484 1.00 93.75 121 GLN A CA 1
ATOM 1003 C C . GLN A 1 121 ? -17.895 13.593 3.927 1.00 93.75 121 GLN A C 1
ATOM 1005 O O . GLN A 1 121 ? -17.305 14.288 3.103 1.00 93.75 121 GLN A O 1
ATOM 1010 N N . LYS A 1 122 ? -17.444 13.450 5.182 1.00 93.75 122 LYS A N 1
ATOM 1011 C CA . LYS A 1 122 ? -16.246 14.152 5.688 1.00 93.75 122 LYS A CA 1
ATOM 1012 C C . LYS A 1 122 ? -14.991 13.802 4.887 1.00 93.75 122 LYS A C 1
ATOM 1014 O O . LYS A 1 122 ? -14.196 14.686 4.570 1.00 93.75 122 LYS A O 1
ATOM 1019 N N . VAL A 1 123 ? -14.810 12.524 4.548 1.00 91.44 123 VAL A N 1
ATOM 1020 C CA . VAL A 1 123 ? -13.683 12.067 3.721 1.00 91.44 123 VAL A CA 1
ATOM 1021 C C . VAL A 1 123 ? -13.758 12.673 2.317 1.00 91.44 123 VAL A C 1
ATOM 1023 O O . VAL A 1 123 ? -12.757 13.183 1.811 1.00 91.44 123 VAL A O 1
ATOM 1026 N N . ASN A 1 124 ? -14.937 12.683 1.693 1.00 90.00 124 ASN A N 1
ATOM 1027 C CA . ASN A 1 124 ? -15.133 13.270 0.368 1.00 90.00 124 ASN A CA 1
ATOM 1028 C C . ASN A 1 124 ? -14.881 14.783 0.353 1.00 90.00 124 ASN A C 1
ATOM 1030 O O . ASN A 1 124 ? -14.204 15.268 -0.555 1.00 90.00 124 ASN A O 1
ATOM 1034 N N . ASP A 1 125 ? -15.329 15.507 1.379 1.00 93.19 125 ASP A N 1
ATOM 1035 C CA . ASP A 1 125 ? -15.071 16.942 1.523 1.00 93.19 125 ASP A CA 1
ATOM 1036 C C . ASP A 1 125 ? -13.561 17.232 1.585 1.00 93.19 125 ASP A C 1
ATOM 1038 O O . ASP A 1 125 ? -13.070 18.171 0.955 1.00 93.19 125 ASP A O 1
ATOM 1042 N N . ILE A 1 126 ? -12.791 16.393 2.290 1.00 90.38 126 ILE A N 1
ATOM 1043 C CA . ILE A 1 126 ? -11.325 16.494 2.347 1.00 90.38 126 ILE A CA 1
ATOM 1044 C C . ILE A 1 126 ? -10.699 16.209 0.976 1.00 90.38 126 ILE A C 1
ATOM 1046 O O . ILE A 1 126 ? -9.857 16.985 0.516 1.00 90.38 126 ILE A O 1
ATOM 1050 N N . ARG A 1 127 ? -11.116 15.130 0.302 1.00 86.06 127 ARG A N 1
ATOM 1051 C CA . ARG A 1 127 ? -10.598 14.736 -1.023 1.00 86.06 127 ARG A CA 1
ATOM 1052 C C . ARG A 1 127 ? -10.814 15.835 -2.064 1.00 86.06 127 ARG A C 1
ATOM 1054 O O . ARG A 1 127 ? -9.902 16.147 -2.836 1.00 86.06 127 ARG A O 1
ATOM 1061 N N . GLN A 1 128 ? -11.996 16.451 -2.055 1.00 87.19 128 GLN A N 1
ATOM 1062 C CA . GLN A 1 128 ? -12.391 17.502 -2.995 1.00 87.19 128 GLN A CA 1
ATOM 1063 C C . GLN A 1 128 ? -11.799 18.878 -2.661 1.00 87.19 128 GLN A C 1
ATOM 1065 O O . GLN A 1 128 ? -11.795 19.766 -3.514 1.00 87.19 128 GLN A O 1
ATOM 1070 N N . ASN A 1 129 ? -11.253 19.070 -1.458 1.00 87.50 129 ASN A N 1
ATOM 1071 C CA . ASN A 1 129 ? -10.680 20.346 -1.053 1.00 87.50 129 ASN A CA 1
ATOM 1072 C C . ASN A 1 129 ? -9.381 20.650 -1.820 1.00 87.50 129 ASN A C 1
ATOM 1074 O O . ASN A 1 129 ? -8.308 20.138 -1.500 1.00 87.50 129 ASN A O 1
ATOM 1078 N N . SER A 1 130 ? -9.464 21.525 -2.822 1.00 85.69 130 SER A N 1
ATOM 1079 C CA . SER A 1 130 ? -8.320 21.942 -3.640 1.00 85.69 130 SER A CA 1
ATOM 1080 C C . SER A 1 130 ? -7.330 22.859 -2.913 1.00 85.69 130 SER A C 1
ATOM 1082 O O . SER A 1 130 ? -6.263 23.134 -3.453 1.00 85.69 130 SER A O 1
ATOM 1084 N N . ALA A 1 131 ? -7.666 23.354 -1.716 1.00 90.50 131 ALA A N 1
ATOM 1085 C CA . ALA A 1 131 ? -6.770 24.175 -0.903 1.00 90.50 131 ALA A CA 1
ATOM 1086 C C . ALA A 1 131 ? -5.796 23.339 -0.052 1.00 90.50 131 ALA A C 1
ATOM 1088 O O . ALA A 1 131 ? -4.851 23.891 0.510 1.00 90.50 131 ALA A O 1
ATOM 1089 N N . LEU A 1 132 ? -6.016 22.025 0.062 1.00 78.88 132 LEU A N 1
ATOM 1090 C CA . LEU A 1 132 ? -5.143 21.114 0.800 1.00 78.88 132 LEU A CA 1
ATOM 1091 C C . LEU A 1 132 ? -4.180 20.395 -0.146 1.00 78.88 132 LEU A C 1
ATOM 1093 O O . LEU A 1 132 ? -4.585 19.933 -1.214 1.00 78.88 132 LEU A O 1
ATOM 1097 N N . SER A 1 133 ? -2.924 20.247 0.284 1.00 80.69 133 SER A N 1
ATOM 1098 C CA . SER A 1 133 ? -1.992 19.317 -0.358 1.00 80.69 133 SER A CA 1
ATOM 1099 C C . SER A 1 133 ? -2.422 17.871 -0.106 1.00 80.69 133 SER A C 1
ATOM 1101 O O . SER A 1 133 ? -3.160 17.593 0.845 1.00 80.69 133 SER A O 1
ATOM 1103 N N . ASP A 1 134 ? -1.948 16.939 -0.931 1.00 72.62 134 ASP A N 1
ATOM 1104 C CA . ASP A 1 134 ? -2.292 15.522 -0.792 1.00 72.62 134 ASP A CA 1
ATOM 1105 C C . ASP A 1 134 ? -1.870 14.956 0.570 1.00 72.62 134 ASP A C 1
ATOM 1107 O O . ASP A 1 134 ? -2.602 14.162 1.157 1.00 72.62 134 ASP A O 1
ATOM 1111 N N . GLU A 1 135 ? -0.751 15.430 1.124 1.00 73.56 135 GLU A N 1
ATOM 1112 C CA . GLU A 1 135 ? -0.275 15.054 2.458 1.00 73.56 135 GLU A CA 1
ATOM 1113 C C . GLU A 1 135 ? -1.241 15.526 3.547 1.00 73.56 135 GLU A C 1
ATOM 1115 O O . GLU A 1 135 ? -1.565 14.780 4.468 1.00 73.56 135 GLU A O 1
ATOM 1120 N N . LYS A 1 136 ? -1.755 16.757 3.430 1.00 79.00 136 LYS A N 1
ATOM 1121 C CA . LYS A 1 136 ? -2.724 17.298 4.392 1.00 79.00 136 LYS A CA 1
ATOM 1122 C C . LYS A 1 136 ? -4.095 16.654 4.279 1.00 79.00 136 LYS A C 1
ATOM 1124 O O . LYS A 1 136 ? -4.805 16.570 5.281 1.00 79.00 136 LYS A O 1
ATOM 1129 N N . LYS A 1 137 ? -4.476 16.193 3.090 1.00 82.19 137 LYS A N 1
ATOM 1130 C CA . LYS A 1 137 ? -5.676 15.370 2.921 1.00 82.19 137 LYS A CA 1
ATOM 1131 C C . LYS A 1 137 ? -5.507 14.026 3.612 1.00 82.19 137 LYS A C 1
ATOM 1133 O O . LYS A 1 137 ? -6.396 13.619 4.351 1.00 82.19 137 LYS A O 1
ATOM 1138 N N . GLN A 1 138 ? -4.357 13.389 3.413 1.00 78.81 138 GLN A N 1
ATOM 1139 C CA . GLN A 1 138 ? -4.039 12.106 4.022 1.00 78.81 138 GLN A CA 1
ATOM 1140 C C . GLN A 1 138 ? -4.061 12.184 5.554 1.00 78.81 138 GLN A C 1
ATOM 1142 O O . GLN A 1 138 ? -4.794 11.426 6.177 1.00 78.81 138 GLN A O 1
ATOM 1147 N N . GLU A 1 139 ? -3.368 13.159 6.148 1.00 81.81 139 GLU A N 1
ATOM 1148 C CA . GLU A 1 139 ? -3.357 13.388 7.603 1.00 81.81 139 GLU A CA 1
ATOM 1149 C C . GLU A 1 139 ? -4.781 13.535 8.166 1.00 81.81 139 GLU A C 1
ATOM 1151 O O . GLU A 1 139 ? -5.156 12.872 9.128 1.00 81.81 139 GLU A O 1
ATOM 1156 N N . LYS A 1 140 ? -5.629 14.335 7.508 1.00 86.81 140 LYS A N 1
ATOM 1157 C CA . LYS A 1 140 ? -7.018 14.530 7.948 1.00 86.81 140 LYS A CA 1
ATOM 1158 C C . LYS A 1 140 ? -7.874 13.270 7.829 1.00 86.81 140 LYS A C 1
ATOM 1160 O O . LYS A 1 140 ? -8.759 13.062 8.656 1.00 86.81 140 LYS A O 1
ATOM 1165 N N . VAL A 1 141 ? -7.659 12.449 6.802 1.00 86.25 141 VAL A N 1
ATOM 1166 C CA . VAL A 1 141 ? -8.358 11.162 6.671 1.00 86.25 141 VAL A CA 1
ATOM 1167 C C . VAL A 1 141 ? -7.872 10.185 7.741 1.00 86.25 141 VAL A C 1
ATOM 1169 O O . VAL A 1 141 ? -8.689 9.500 8.348 1.00 86.25 141 VAL A O 1
ATOM 1172 N N . GLU A 1 142 ? -6.578 10.168 8.052 1.00 84.06 142 GLU A N 1
ATOM 1173 C CA . GLU A 1 142 ? -6.023 9.356 9.140 1.00 84.06 142 GLU A CA 1
ATOM 1174 C C . GLU A 1 142 ? -6.582 9.750 10.509 1.00 84.06 142 GLU A C 1
ATOM 1176 O O . GLU A 1 142 ? -6.878 8.866 11.316 1.00 84.06 142 GLU A O 1
ATOM 1181 N N . ASP A 1 143 ? -6.804 11.039 10.766 1.00 88.62 143 ASP A N 1
ATOM 1182 C CA . ASP A 1 143 ? -7.471 11.508 11.987 1.00 88.62 143 ASP A CA 1
ATOM 1183 C C . ASP A 1 143 ? -8.916 10.990 12.077 1.00 88.62 143 ASP A C 1
ATOM 1185 O O . ASP A 1 143 ? -9.360 10.512 13.128 1.00 88.62 143 ASP A O 1
ATOM 1189 N N . ILE A 1 144 ? -9.649 11.016 10.956 1.00 90.50 144 ILE A N 1
ATOM 1190 C CA . ILE A 1 144 ? -11.000 10.446 10.875 1.00 90.50 144 ILE A CA 1
ATOM 1191 C C . ILE A 1 144 ? -10.953 8.949 11.194 1.00 90.50 144 ILE A C 1
ATOM 1193 O O . ILE A 1 144 ? -11.688 8.498 12.068 1.00 90.50 144 ILE A O 1
ATOM 1197 N N . LEU A 1 145 ? -10.062 8.190 10.553 1.00 86.94 145 LEU A N 1
ATOM 1198 C CA . LEU A 1 145 ? -9.938 6.744 10.770 1.00 86.94 145 LEU A CA 1
ATOM 1199 C C . LEU A 1 145 ? -9.474 6.395 12.196 1.00 86.94 145 LEU A C 1
ATOM 1201 O O . LEU A 1 145 ? -9.907 5.393 12.768 1.00 86.94 145 LEU A O 1
ATOM 1205 N N . SER A 1 146 ? -8.628 7.234 12.799 1.00 87.88 146 SER A N 1
ATOM 1206 C CA . SER A 1 146 ? -8.158 7.076 14.182 1.00 87.88 146 SER A CA 1
ATOM 1207 C C . SER A 1 146 ? -9.283 7.255 15.201 1.00 87.88 146 SER A C 1
ATOM 1209 O O . SER A 1 146 ? -9.278 6.579 16.227 1.00 87.88 146 SER A O 1
ATOM 1211 N N . SER A 1 147 ? -10.245 8.135 14.906 1.00 90.62 147 SER A N 1
ATOM 1212 C CA . SER A 1 147 ? -11.387 8.452 15.776 1.00 90.62 147 SER A CA 1
ATOM 1213 C C . SER A 1 147 ? -12.602 7.539 15.586 1.00 90.62 147 SER A C 1
ATOM 1215 O O . SER A 1 147 ? -13.612 7.716 16.272 1.00 90.62 147 SER A O 1
ATOM 1217 N N . LEU A 1 148 ? -12.523 6.552 14.686 1.00 90.50 148 LEU A N 1
ATOM 1218 C CA . LEU A 1 148 ? -13.609 5.600 14.487 1.00 90.50 148 LEU A CA 1
ATOM 1219 C C . LEU A 1 148 ? -13.845 4.739 15.740 1.00 90.50 148 LEU A C 1
ATOM 1221 O O . LEU A 1 148 ? -12.888 4.245 16.344 1.00 90.50 148 LEU A O 1
ATOM 1225 N N . PRO A 1 149 ? -15.115 4.498 16.105 1.00 90.69 149 PRO A N 1
ATOM 1226 C CA . PRO A 1 149 ? -15.476 3.579 17.171 1.00 90.69 149 PRO A CA 1
ATOM 1227 C C . PRO A 1 149 ? -15.157 2.128 16.779 1.00 90.69 149 PRO A C 1
ATOM 1229 O O . PRO A 1 149 ? -15.126 1.765 15.595 1.00 90.69 149 PRO A O 1
ATOM 1232 N N . VAL A 1 150 ? -14.926 1.284 17.787 1.00 88.31 150 VAL A N 1
ATOM 1233 C CA . VAL A 1 150 ? -14.463 -0.098 17.593 1.00 88.31 150 VAL A CA 1
ATOM 1234 C C . VAL A 1 150 ? -15.441 -0.923 16.752 1.00 88.31 150 VAL A C 1
ATOM 1236 O O . VAL A 1 150 ? -15.014 -1.701 15.907 1.00 88.31 150 VAL A O 1
ATOM 1239 N N . GLU A 1 151 ? -16.744 -0.671 16.873 1.00 90.50 151 GLU A N 1
ATOM 1240 C CA . GLU A 1 151 ? -17.802 -1.370 16.139 1.00 90.50 151 GLU A CA 1
ATOM 1241 C C . GLU A 1 151 ? -17.743 -1.117 14.624 1.00 90.50 151 GLU A C 1
ATOM 1243 O O . GLU A 1 151 ? -18.231 -1.931 13.837 1.00 90.50 151 GLU A O 1
ATOM 1248 N N . ILE A 1 152 ? -17.167 0.015 14.202 1.00 90.12 152 ILE A N 1
ATOM 1249 C CA . ILE A 1 152 ? -16.906 0.305 12.787 1.00 90.12 152 ILE A CA 1
ATOM 1250 C C . ILE A 1 152 ? -15.591 -0.350 12.370 1.00 90.12 152 ILE A C 1
ATOM 1252 O O . ILE A 1 152 ? -15.552 -1.014 11.336 1.00 90.12 152 ILE A O 1
ATOM 1256 N N . LEU A 1 153 ? -14.539 -0.233 13.192 1.00 87.50 153 LEU A N 1
ATOM 1257 C CA . LEU A 1 153 ? -13.236 -0.854 12.922 1.00 87.50 153 LEU A CA 1
ATOM 1258 C C . LEU A 1 153 ? -13.329 -2.376 12.743 1.00 87.50 153 LEU A C 1
ATOM 1260 O O . LEU A 1 153 ? -12.587 -2.946 11.947 1.00 87.50 153 LEU A O 1
ATOM 1264 N N . GLU A 1 154 ? -14.240 -3.038 13.456 1.00 88.56 154 GLU A N 1
ATOM 1265 C CA . GLU A 1 154 ? -14.479 -4.480 13.344 1.00 88.56 154 GLU A CA 1
ATOM 1266 C C . GLU A 1 154 ? -15.091 -4.912 12.012 1.00 88.56 154 GLU A C 1
ATOM 1268 O O . GLU A 1 154 ? -14.907 -6.061 11.608 1.00 88.56 154 GLU A O 1
ATOM 1273 N N . LYS A 1 155 ? -15.805 -4.009 11.336 1.00 88.69 155 LYS A N 1
ATOM 1274 C CA . LYS A 1 155 ? -16.453 -4.278 10.049 1.00 88.69 155 LYS A CA 1
ATOM 1275 C C . LYS A 1 155 ? -15.552 -3.964 8.862 1.00 88.69 155 LYS A C 1
ATOM 1277 O O . LYS A 1 155 ? -15.866 -4.389 7.753 1.00 88.69 155 LYS A O 1
ATOM 1282 N N . LEU A 1 156 ? -14.478 -3.200 9.074 1.00 85.38 156 LEU A N 1
ATOM 1283 C CA . LEU A 1 156 ? -13.559 -2.832 8.004 1.00 85.38 156 LEU A CA 1
ATOM 1284 C C . LEU A 1 156 ? -12.908 -4.088 7.409 1.00 85.38 156 LEU A C 1
ATOM 1286 O O . LEU A 1 156 ? -12.529 -4.998 8.156 1.00 85.38 156 LEU A O 1
ATOM 1290 N N . PRO A 1 157 ? -12.756 -4.147 6.076 1.00 81.25 157 PRO A N 1
ATOM 1291 C CA . PRO A 1 157 ? -12.098 -5.270 5.434 1.00 81.25 157 PRO A CA 1
ATOM 1292 C C . PRO A 1 157 ? -10.640 -5.339 5.886 1.00 81.25 157 PRO A C 1
ATOM 1294 O O . PRO A 1 157 ? -9.927 -4.333 5.934 1.00 81.25 157 PRO A O 1
ATOM 1297 N N . LEU A 1 158 ? -10.183 -6.550 6.194 1.00 75.38 158 LEU A N 1
ATOM 1298 C CA . LEU A 1 158 ? -8.768 -6.784 6.441 1.00 75.38 158 LEU A CA 1
ATOM 1299 C C . LEU A 1 158 ? -7.997 -6.739 5.113 1.00 75.38 158 LEU A C 1
ATOM 1301 O O . LEU A 1 158 ? -8.544 -7.107 4.069 1.00 75.38 158 LEU A O 1
ATOM 1305 N N . PRO A 1 159 ? -6.719 -6.326 5.125 1.00 71.50 159 PRO A N 1
ATOM 1306 C CA . PRO A 1 159 ? -5.892 -6.370 3.929 1.00 71.50 159 PRO A CA 1
ATOM 1307 C C . PRO A 1 159 ? -5.830 -7.792 3.342 1.00 71.50 159 PRO A C 1
ATOM 1309 O O . PRO A 1 159 ? -5.630 -8.735 4.109 1.00 71.50 159 PRO A O 1
ATOM 1312 N N . PRO A 1 160 ? -5.901 -7.972 2.006 1.00 69.62 160 PRO A N 1
ATOM 1313 C CA . PRO A 1 160 ? -5.961 -9.302 1.385 1.00 69.62 160 PRO A CA 1
ATOM 1314 C C . PRO A 1 160 ? -4.832 -10.254 1.803 1.00 69.62 160 PRO A C 1
ATOM 1316 O O . PRO A 1 160 ? -5.033 -11.456 1.925 1.00 69.62 160 PRO A O 1
ATOM 1319 N N . PHE A 1 161 ? -3.637 -9.725 2.089 1.00 69.50 161 PHE A N 1
ATOM 1320 C CA . PHE A 1 161 ? -2.501 -10.548 2.507 1.00 69.50 161 PHE A CA 1
ATOM 1321 C C . PHE A 1 161 ? -2.681 -11.209 3.885 1.00 69.50 161 PHE A C 1
ATOM 1323 O O . PHE A 1 161 ? -1.965 -12.162 4.185 1.00 69.50 161 PHE A O 1
ATOM 1330 N N . PHE A 1 162 ? -3.614 -10.739 4.727 1.00 72.62 162 PHE A N 1
ATOM 1331 C CA . PHE A 1 162 ? -3.881 -11.337 6.043 1.00 72.62 162 PHE A CA 1
ATOM 1332 C C . PHE A 1 162 ? -4.348 -12.791 5.931 1.00 72.62 162 PHE A C 1
ATOM 1334 O O . PHE A 1 162 ? -4.102 -13.576 6.847 1.00 72.62 162 PHE A O 1
ATOM 1341 N N . GLU A 1 163 ? -4.989 -13.161 4.819 1.00 75.44 163 GLU A N 1
ATOM 1342 C CA . GLU A 1 163 ? -5.459 -14.526 4.558 1.00 75.44 163 GLU A CA 1
ATOM 1343 C C . GLU A 1 163 ? -4.313 -15.544 4.486 1.00 75.44 163 GLU A C 1
ATOM 1345 O O . GLU A 1 163 ? -4.515 -16.726 4.757 1.00 75.44 163 GLU A O 1
ATOM 1350 N N . HIS A 1 164 ? -3.103 -15.093 4.154 1.00 77.25 164 HIS A N 1
ATOM 1351 C CA . HIS A 1 164 ? -1.930 -15.950 3.977 1.00 77.25 164 HIS A CA 1
ATOM 1352 C C . HIS A 1 164 ? -1.018 -15.996 5.209 1.00 77.25 164 HIS A C 1
ATOM 1354 O O . HIS A 1 164 ? 0.005 -16.677 5.191 1.00 77.25 164 HIS A O 1
ATOM 1360 N N . LEU A 1 165 ? -1.371 -15.281 6.280 1.00 79.12 165 LEU A N 1
ATOM 1361 C CA . LEU A 1 165 ? -0.576 -15.236 7.502 1.00 79.12 165 LEU A CA 1
ATOM 1362 C C . LEU A 1 165 ? -0.937 -16.383 8.458 1.00 79.12 165 LEU A C 1
ATOM 1364 O O . LEU A 1 165 ? -2.117 -16.738 8.564 1.00 79.12 165 LEU A O 1
ATOM 1368 N N . PRO A 1 166 ? 0.040 -16.910 9.227 1.00 87.25 166 PRO A N 1
ATOM 1369 C CA . PRO A 1 166 ? -0.238 -17.872 10.288 1.00 87.25 166 PRO A CA 1
ATOM 1370 C C . PRO A 1 166 ? -1.283 -17.338 11.275 1.00 87.25 166 PRO A C 1
ATOM 1372 O O . PRO A 1 166 ? -1.235 -16.169 11.660 1.00 87.25 166 PRO A O 1
ATOM 1375 N N . ASP A 1 167 ? -2.181 -18.205 11.747 1.00 88.50 167 ASP A N 1
ATOM 1376 C CA . ASP A 1 167 ? -3.258 -17.858 12.687 1.00 88.50 167 ASP A CA 1
ATOM 1377 C C . ASP A 1 167 ? -2.825 -16.974 13.876 1.00 88.50 167 ASP A C 1
ATOM 1379 O O . ASP A 1 167 ? -3.449 -15.926 14.073 1.00 88.50 167 ASP A O 1
ATOM 1383 N N . PRO A 1 168 ? -1.742 -17.287 14.625 1.00 89.25 168 PRO A N 1
ATOM 1384 C CA . PRO A 1 168 ? -1.326 -16.443 15.750 1.00 89.25 168 PRO A CA 1
ATOM 1385 C C . PRO A 1 168 ? -0.850 -15.049 15.312 1.00 89.25 168 PRO A C 1
ATOM 1387 O O . PRO A 1 168 ? -0.977 -14.078 16.059 1.00 89.25 168 PRO A O 1
ATOM 1390 N N . VAL A 1 169 ? -0.314 -14.922 14.094 1.00 88.12 169 VAL A N 1
ATOM 1391 C CA . VAL A 1 169 ? 0.087 -13.630 13.524 1.00 88.12 169 VAL A CA 1
ATOM 1392 C C . VAL A 1 169 ? -1.157 -12.840 13.136 1.00 88.12 169 VAL A C 1
ATOM 1394 O O . VAL A 1 169 ? -1.281 -11.676 13.509 1.00 88.12 169 VAL A O 1
ATOM 1397 N N . ARG A 1 170 ? -2.108 -13.478 12.446 1.00 88.12 170 ARG A N 1
ATOM 1398 C CA . ARG A 1 170 ? -3.364 -12.848 12.023 1.00 88.12 170 ARG A CA 1
ATOM 1399 C C . ARG A 1 170 ? -4.163 -12.316 13.212 1.00 88.12 170 ARG A C 1
ATOM 1401 O O . ARG A 1 170 ? -4.664 -11.193 13.149 1.00 88.12 170 ARG A O 1
ATOM 1408 N N . GLU A 1 171 ? -4.241 -13.071 14.306 1.00 89.56 171 GLU A N 1
ATOM 1409 C CA . GLU A 1 171 ? -4.912 -12.632 15.534 1.00 89.56 171 GLU A CA 1
ATOM 1410 C C . GLU A 1 171 ? -4.239 -11.390 16.131 1.00 89.56 171 GLU A C 1
ATOM 1412 O O . GLU A 1 171 ? -4.904 -10.385 16.392 1.00 89.56 171 GLU A O 1
ATOM 1417 N N . LYS A 1 172 ? -2.906 -11.403 16.247 1.00 90.12 172 LYS A N 1
ATOM 1418 C CA . LYS A 1 172 ? -2.133 -10.261 16.754 1.00 90.12 172 LYS A CA 1
ATOM 1419 C C . LYS A 1 172 ? -2.313 -9.009 15.892 1.00 90.12 172 LYS A C 1
ATOM 1421 O O . LYS A 1 172 ? -2.497 -7.915 16.422 1.00 90.12 172 LYS A O 1
ATOM 1426 N N . LEU A 1 173 ? -2.276 -9.153 14.567 1.00 85.75 173 LEU A N 1
ATOM 1427 C CA . LEU A 1 173 ? -2.499 -8.031 13.654 1.00 85.75 173 LEU A CA 1
ATOM 1428 C C . LEU A 1 173 ? -3.933 -7.496 13.747 1.00 85.75 173 LEU A C 1
ATOM 1430 O O . LEU A 1 173 ? -4.134 -6.285 13.715 1.00 85.75 173 LEU A O 1
ATOM 1434 N N . THR A 1 174 ? -4.920 -8.379 13.921 1.00 86.50 174 THR A N 1
ATOM 1435 C CA . THR A 1 174 ? -6.329 -7.997 14.104 1.00 86.50 174 THR A CA 1
ATOM 1436 C C . THR A 1 174 ? -6.530 -7.202 15.395 1.00 86.50 174 THR A C 1
ATOM 1438 O O . THR A 1 174 ? -7.244 -6.201 15.390 1.00 86.50 174 THR A O 1
ATOM 1441 N N . GLN A 1 175 ? -5.864 -7.594 16.488 1.00 90.00 175 GLN A N 1
ATOM 1442 C CA . GLN A 1 175 ? -5.884 -6.843 17.748 1.00 90.00 175 GLN A CA 1
ATOM 1443 C C . GLN A 1 175 ? -5.314 -5.431 17.566 1.00 90.00 175 GLN A C 1
ATOM 1445 O O . GLN A 1 175 ? -5.940 -4.462 17.983 1.00 90.00 175 GLN A O 1
ATOM 1450 N N . ILE A 1 176 ? -4.174 -5.299 16.881 1.00 87.88 176 ILE A N 1
ATOM 1451 C CA . ILE A 1 176 ? -3.553 -3.993 16.602 1.00 87.88 176 ILE A CA 1
ATOM 1452 C C . ILE A 1 176 ? -4.449 -3.129 15.711 1.00 87.88 176 ILE A C 1
ATOM 1454 O O . ILE A 1 176 ? -4.580 -1.933 15.951 1.00 87.88 176 ILE A O 1
ATOM 1458 N N . HIS A 1 177 ? -5.091 -3.720 14.702 1.00 82.31 177 HIS A N 1
ATOM 1459 C CA . HIS A 1 177 ? -5.996 -3.003 13.804 1.00 82.31 177 HIS A CA 1
ATOM 1460 C C . HIS A 1 177 ? -7.202 -2.387 14.541 1.00 82.31 177 HIS A C 1
ATOM 1462 O O . HIS A 1 177 ? -7.702 -1.334 14.145 1.00 82.31 177 HIS A O 1
ATOM 1468 N N . ARG A 1 178 ? -7.652 -3.023 15.630 1.00 85.50 178 ARG A N 1
ATOM 1469 C CA . ARG A 1 178 ? -8.811 -2.607 16.440 1.00 85.50 178 ARG A CA 1
ATOM 1470 C C . ARG A 1 178 ? -8.443 -1.774 17.671 1.00 85.50 178 ARG A C 1
ATOM 1472 O O . ARG A 1 178 ? -9.335 -1.345 18.397 1.00 85.50 178 ARG A O 1
ATOM 1479 N N . ASP A 1 179 ? -7.155 -1.545 17.917 1.00 88.62 179 ASP A N 1
ATOM 1480 C CA . ASP A 1 179 ? -6.675 -0.832 19.099 1.00 88.62 179 ASP A CA 1
ATOM 1481 C C . ASP A 1 179 ? -6.928 0.679 18.973 1.00 88.62 179 ASP A C 1
ATOM 1483 O O . ASP A 1 179 ? -6.162 1.423 18.350 1.00 88.62 179 ASP A O 1
ATOM 1487 N N . THR A 1 180 ? -8.022 1.140 19.582 1.00 87.94 180 THR A N 1
ATOM 1488 C CA . THR A 1 180 ? -8.433 2.551 19.593 1.00 87.94 180 THR A CA 1
ATOM 1489 C C . THR A 1 180 ? -7.521 3.446 20.429 1.00 87.94 180 THR A C 1
ATOM 1491 O O . THR A 1 180 ? -7.613 4.665 20.314 1.00 87.94 180 THR A O 1
ATOM 1494 N N . SER A 1 181 ? -6.606 2.877 21.227 1.00 89.69 181 SER A N 1
ATOM 1495 C CA . SER A 1 181 ? -5.582 3.656 21.936 1.00 89.69 181 SER A CA 1
ATOM 1496 C C . SER A 1 181 ? -4.442 4.115 21.021 1.00 89.69 181 SER A C 1
ATOM 14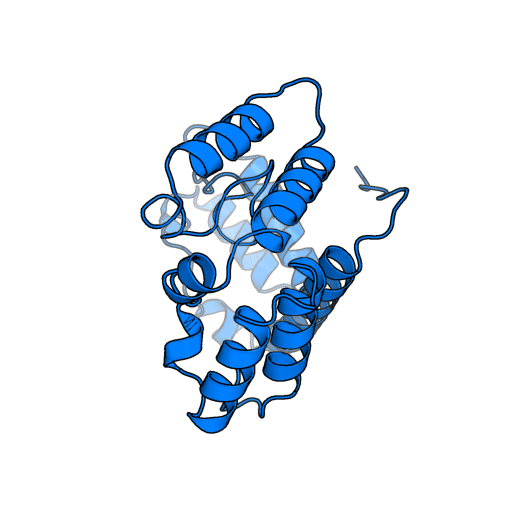98 O O . SER A 1 181 ? -3.676 5.003 21.392 1.00 89.69 181 SER A O 1
ATOM 1500 N N . LEU A 1 182 ? -4.339 3.530 19.823 1.00 86.12 182 LEU A N 1
ATOM 1501 C CA . LEU A 1 182 ? -3.347 3.875 18.812 1.00 86.12 182 LEU A CA 1
ATOM 1502 C C . LEU A 1 182 ? -3.961 4.748 17.722 1.00 86.12 182 LEU A C 1
ATOM 1504 O O . LEU A 1 182 ? -5.079 4.492 17.257 1.00 86.12 182 LEU A O 1
ATOM 1508 N N . SER A 1 183 ? -3.180 5.715 17.241 1.00 83.75 183 SER A N 1
ATOM 1509 C CA . SER A 1 183 ? -3.479 6.390 15.976 1.00 83.75 183 SER A CA 1
ATOM 1510 C C . SER A 1 183 ? -3.417 5.406 14.805 1.00 83.75 183 SER A C 1
ATOM 1512 O O . SER A 1 183 ? -2.701 4.402 14.853 1.00 83.75 183 SER A O 1
ATOM 1514 N N . TRP A 1 184 ? -4.127 5.712 13.720 1.00 78.75 184 TRP A N 1
ATOM 1515 C CA . TRP A 1 184 ? -4.122 4.920 12.487 1.00 78.75 184 TRP A CA 1
ATOM 1516 C C . TRP A 1 184 ? -2.695 4.630 11.995 1.00 78.75 184 TRP A C 1
ATOM 1518 O O . TRP A 1 184 ? -2.337 3.481 11.724 1.00 78.75 184 TRP A O 1
ATOM 1528 N N . ARG A 1 185 ? -1.846 5.662 12.026 1.00 77.06 185 ARG A N 1
ATOM 1529 C CA . ARG A 1 185 ? -0.414 5.599 11.714 1.00 77.06 185 ARG A CA 1
ATOM 1530 C C . ARG A 1 185 ? 0.346 4.608 12.602 1.00 77.06 185 ARG A C 1
ATOM 1532 O O . ARG A 1 185 ? 1.151 3.796 12.153 1.00 77.06 185 ARG A O 1
ATOM 1539 N N . GLU A 1 186 ? 0.090 4.632 13.906 1.00 78.50 186 GLU A N 1
ATOM 1540 C CA . GLU A 1 186 ? 0.739 3.708 14.840 1.00 78.50 186 GLU A CA 1
ATOM 1541 C C . GLU A 1 186 ? 0.285 2.261 14.653 1.00 78.50 186 GLU A C 1
ATOM 1543 O O . GLU A 1 186 ? 1.115 1.355 14.785 1.00 78.50 186 GLU A O 1
ATOM 1548 N N . ARG A 1 187 ? -0.995 2.035 14.322 1.00 80.75 187 ARG A N 1
ATOM 1549 C CA . ARG A 1 187 ? -1.514 0.702 13.982 1.00 80.75 187 ARG A CA 1
ATOM 1550 C C . ARG A 1 187 ? -0.782 0.153 12.764 1.00 80.75 187 ARG A C 1
ATOM 1552 O O . ARG A 1 187 ? -0.233 -0.946 12.826 1.00 80.75 187 ARG A O 1
ATOM 1559 N N . HIS A 1 188 ? -0.713 0.942 11.694 1.00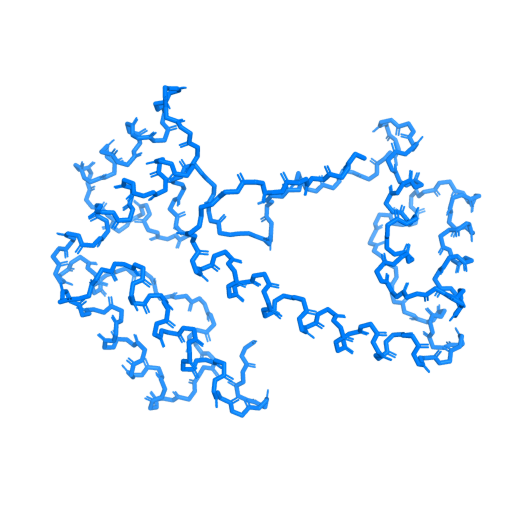 76.25 188 HIS A N 1
ATOM 1560 C CA . HIS A 1 188 ? -0.040 0.566 10.454 1.00 76.25 188 HIS A CA 1
ATOM 1561 C C . HIS A 1 188 ? 1.438 0.256 10.677 1.00 76.25 188 HIS A C 1
ATOM 1563 O O . HIS A 1 188 ? 1.888 -0.827 10.305 1.00 76.25 188 HIS A O 1
ATOM 1569 N N . ARG A 1 189 ? 2.176 1.136 11.364 1.00 76.69 189 ARG A N 1
ATOM 1570 C CA . ARG A 1 189 ? 3.584 0.887 11.706 1.00 76.69 189 ARG A CA 1
ATOM 1571 C C . ARG A 1 189 ? 3.773 -0.441 12.444 1.00 76.69 189 ARG A C 1
ATOM 1573 O O . ARG A 1 189 ? 4.582 -1.257 12.020 1.00 76.69 189 ARG A O 1
ATOM 1580 N N . LYS A 1 190 ? 2.993 -0.698 13.500 1.00 80.00 190 LYS A N 1
ATOM 1581 C CA . LYS A 1 190 ? 3.097 -1.954 14.265 1.00 80.00 190 LYS A CA 1
ATOM 1582 C C . LYS A 1 190 ? 2.770 -3.189 13.420 1.00 80.00 190 LYS A C 1
ATOM 1584 O O . LYS A 1 190 ? 3.401 -4.228 13.598 1.00 80.00 190 LYS A O 1
ATOM 1589 N N . ILE A 1 191 ? 1.784 -3.091 12.524 1.00 76.69 191 ILE A N 1
ATOM 1590 C CA . ILE A 1 191 ? 1.445 -4.172 11.589 1.00 76.69 191 ILE A CA 1
ATOM 1591 C C . ILE A 1 191 ? 2.635 -4.456 10.665 1.00 76.69 191 ILE A C 1
ATOM 1593 O O . ILE A 1 191 ? 3.022 -5.616 10.519 1.00 76.69 191 ILE A O 1
ATOM 1597 N N . PHE A 1 192 ? 3.248 -3.415 10.095 1.00 72.00 192 PHE A N 1
ATOM 1598 C CA . PHE A 1 192 ? 4.424 -3.557 9.236 1.00 72.00 192 PHE A CA 1
ATOM 1599 C C . PHE A 1 192 ? 5.611 -4.183 9.965 1.00 72.00 192 PHE A C 1
ATOM 1601 O O . PHE A 1 192 ? 6.179 -5.138 9.441 1.00 72.00 192 PHE A O 1
ATOM 1608 N N . ASP A 1 193 ? 5.931 -3.724 11.177 1.00 76.69 193 ASP A N 1
ATOM 1609 C CA . ASP A 1 193 ? 7.041 -4.271 11.969 1.00 76.69 193 ASP A CA 1
ATOM 1610 C C . ASP A 1 193 ? 6.875 -5.785 12.199 1.00 76.69 193 ASP A C 1
ATOM 1612 O O . ASP A 1 193 ? 7.823 -6.564 12.079 1.00 76.69 193 ASP A O 1
ATOM 1616 N N . ILE A 1 194 ? 5.644 -6.230 12.484 1.00 76.69 194 ILE A N 1
ATOM 1617 C CA . ILE A 1 194 ? 5.339 -7.651 12.678 1.00 76.69 194 ILE A CA 1
ATOM 1618 C C . ILE A 1 194 ? 5.523 -8.423 11.374 1.00 76.69 194 ILE A C 1
ATOM 1620 O O . ILE A 1 194 ? 6.223 -9.433 11.382 1.00 76.69 194 ILE A O 1
ATOM 1624 N N . VAL A 1 195 ? 4.939 -7.952 10.270 1.00 70.25 195 VAL A N 1
ATOM 1625 C CA . VAL A 1 195 ? 5.047 -8.604 8.953 1.00 70.25 195 VAL A CA 1
ATOM 1626 C C . VAL A 1 195 ? 6.504 -8.672 8.477 1.00 70.25 195 VAL A C 1
ATOM 1628 O O . VAL A 1 195 ? 6.931 -9.677 7.910 1.00 70.25 195 VAL A O 1
ATOM 1631 N N . GLU A 1 196 ? 7.301 -7.635 8.728 1.00 71.31 196 GLU A N 1
ATOM 1632 C CA . GLU A 1 196 ? 8.718 -7.611 8.370 1.00 71.31 196 GLU A CA 1
ATOM 1633 C C . GLU A 1 196 ? 9.539 -8.599 9.207 1.00 71.31 196 GLU A C 1
ATOM 1635 O O . GLU A 1 196 ? 10.417 -9.271 8.663 1.00 71.31 196 GLU A O 1
ATOM 1640 N N . SER A 1 197 ? 9.198 -8.769 10.488 1.00 76.38 197 SER A N 1
ATOM 1641 C CA . SER A 1 197 ? 9.850 -9.731 11.385 1.00 76.38 197 SER A CA 1
ATOM 1642 C C . SER A 1 197 ? 9.520 -11.204 11.106 1.00 76.38 197 SER A C 1
ATOM 1644 O O . SER A 1 197 ? 10.151 -12.086 11.693 1.00 76.38 197 SER A O 1
ATOM 1646 N N . LEU A 1 198 ? 8.556 -11.490 10.221 1.00 73.25 198 LEU A N 1
ATOM 1647 C CA . LEU A 1 198 ? 8.204 -12.863 9.863 1.00 73.25 198 LEU A CA 1
ATOM 1648 C C . LEU A 1 198 ? 9.346 -13.573 9.113 1.00 73.25 198 LEU A C 1
ATOM 1650 O O . LEU A 1 198 ? 10.097 -12.930 8.365 1.00 73.25 198 LEU A O 1
ATOM 1654 N N . PRO A 1 199 ? 9.456 -14.908 9.260 1.00 76.38 199 PRO A N 1
ATOM 1655 C CA . PRO A 1 199 ? 10.278 -15.740 8.386 1.00 76.38 199 PRO A CA 1
ATOM 1656 C C . PRO A 1 199 ? 9.977 -15.485 6.903 1.00 76.38 199 PRO A C 1
ATOM 1658 O O . PRO A 1 199 ? 8.856 -15.140 6.533 1.00 76.38 199 PRO A O 1
ATOM 1661 N N . GLU A 1 200 ? 10.982 -15.635 6.039 1.00 68.88 200 GLU A N 1
ATOM 1662 C CA . GLU A 1 200 ? 10.852 -15.304 4.613 1.00 68.88 200 GLU A CA 1
ATOM 1663 C C . GLU A 1 200 ? 9.796 -16.158 3.895 1.00 68.88 200 GLU A C 1
ATOM 1665 O O . GLU A 1 200 ? 9.098 -15.646 3.028 1.00 68.88 200 GLU A O 1
ATOM 1670 N N . ASP A 1 201 ? 9.621 -17.410 4.314 1.00 74.06 201 ASP A N 1
ATOM 1671 C CA . ASP A 1 201 ? 8.594 -18.342 3.837 1.00 74.06 201 ASP A CA 1
ATOM 1672 C C . ASP A 1 201 ? 7.169 -17.995 4.306 1.00 74.06 201 ASP A C 1
ATOM 1674 O O . ASP A 1 201 ? 6.203 -18.541 3.780 1.00 74.06 201 ASP A O 1
ATOM 1678 N N . GLN A 1 202 ? 7.033 -17.087 5.276 1.00 64.56 202 GLN A N 1
ATOM 1679 C CA . GLN A 1 202 ? 5.759 -16.663 5.873 1.00 64.56 202 GLN A CA 1
ATOM 1680 C C . GLN A 1 202 ? 5.418 -15.197 5.580 1.00 64.56 202 GLN A C 1
ATOM 1682 O O . GLN A 1 202 ? 4.369 -14.707 6.006 1.00 64.56 202 GLN A O 1
ATOM 1687 N N . ARG A 1 203 ? 6.305 -14.474 4.889 1.00 66.12 203 ARG A N 1
ATOM 1688 C CA . ARG A 1 203 ? 6.098 -13.073 4.523 1.00 66.12 203 ARG A CA 1
ATOM 1689 C C . ARG A 1 203 ? 5.316 -12.991 3.197 1.00 66.12 203 ARG A C 1
ATOM 1691 O O . ARG A 1 203 ? 5.698 -13.680 2.253 1.00 66.12 203 ARG A O 1
ATOM 1698 N N . PRO A 1 204 ? 4.264 -12.157 3.108 1.00 57.66 204 PRO A N 1
ATOM 1699 C CA . PRO A 1 204 ? 3.510 -11.938 1.873 1.00 57.66 204 PRO A CA 1
ATOM 1700 C C . PRO A 1 204 ? 4.288 -11.159 0.799 1.00 57.66 204 PRO A C 1
ATOM 1702 O O . PRO A 1 204 ? 5.253 -10.423 1.135 1.00 57.66 204 PRO A O 1
#

InterPro domains:
  IPR052823 SXP/RAL-2-related [PTHR21593] (32-199)